Pro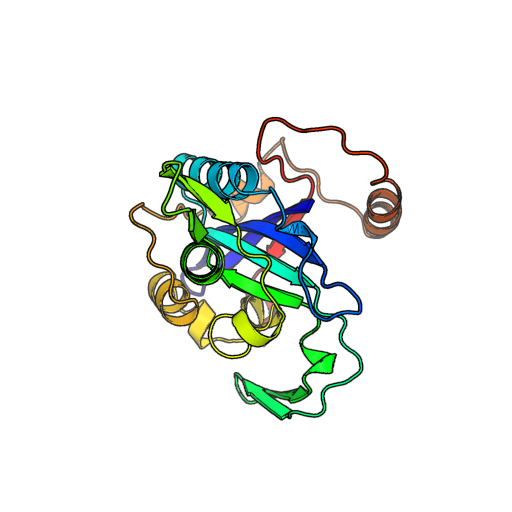tein AF-A0A942MP46-F1 (afdb_monomer_lite)

Secondary structure (DSSP, 8-state):
-EEEEEEE-TTS-EEEEEEEEEEPPTTSB-GGGTT-HHHHHHHHHHHHHHT-EEEEEEE---SS---EEEETTEEEEGGGG-EEEEEHHHHHHHHEEE-TTT--EEE---BHHHHTTTT-EETTHHHH-HHHHT-HHHHHHHHT----SPPPPB-HHHHHS-TT-PPPPHHHHHHHHH--------SS----EEEEE-GGGS--

Radius of gyration: 17.53 Å; chains: 1; bounding box: 46×40×53 Å

Sequence (204 aa):
NDLLIYVQLMDGFYYPIAIQSKKISSDGNYHAFKGEYEQLKKLKQFSTENGYIPMYLLYNFIDKHSRTFSMCGIKFEWNQFGCTLVNLSDVEEVCIKTKKKTGKEYLRLPHFDDFHPAYAHPFFKLVCCENVLTGIDNFKKEFRNKLQYEIKSVQLTELQSSNYWRKLSLREQHRDMYQTTSENSRKDFAPRFRFIFSNSWLKK

Foldseek 3Di:
DWEWEWFAFPVQWTFIEIEDEFEADQVQWRCVQFVCPVVLVQLVVVCQVQLHFYKYKYQDQHPPFADWDADLNDIDGPNVLRIWIFGSVLQCVLFWDQDPPPRDITGDTDGNVSCPPPQIDRPCCSAPHNQCRNDDVSVCVVNVPPDPHHTDIDHPVVVVPDPVDDDDDPVRVVVVVPPPDDDDDDPHRDHPYYHYHDNPVVPD

Structure (mmCIF, N/CA/C/O backbone):
data_AF-A0A942MP46-F1
#
_entry.id   AF-A0A942MP46-F1
#
loop_
_atom_site.group_PDB
_atom_site.id
_atom_site.type_symbol
_atom_site.label_atom_id
_atom_site.label_alt_id
_atom_site.label_comp_id
_atom_site.label_asym_id
_atom_site.label_entity_id
_atom_site.label_seq_id
_atom_site.pdbx_PDB_ins_code
_atom_site.Cartn_x
_atom_site.Cartn_y
_atom_site.Cartn_z
_atom_site.occupancy
_atom_site.B_iso_or_equiv
_atom_site.auth_seq_id
_atom_site.auth_comp_id
_atom_site.auth_asym_id
_atom_site.auth_atom_id
_atom_site.pdbx_PDB_model_num
ATOM 1 N N . ASN A 1 1 ? 0.352 -8.173 8.396 1.00 80.69 1 ASN A N 1
ATOM 2 C CA . ASN A 1 1 ? 1.582 -8.603 7.712 1.00 80.69 1 ASN A CA 1
ATOM 3 C C . ASN A 1 1 ? 2.178 -7.416 7.013 1.00 80.69 1 ASN A C 1
ATOM 5 O O . ASN A 1 1 ? 1.439 -6.660 6.385 1.00 80.69 1 ASN A O 1
ATOM 9 N N . ASP A 1 2 ? 3.489 -7.293 7.132 1.00 89.69 2 ASP A N 1
ATOM 10 C CA . ASP A 1 2 ? 4.263 -6.228 6.518 1.00 89.69 2 ASP A CA 1
ATOM 11 C C . ASP A 1 2 ? 4.927 -6.789 5.259 1.00 89.69 2 ASP A C 1
ATOM 13 O O . ASP A 1 2 ? 5.500 -7.884 5.274 1.00 89.69 2 ASP A O 1
ATOM 17 N N . LEU A 1 3 ? 4.802 -6.064 4.154 1.00 91.62 3 LEU A N 1
ATOM 18 C CA . LEU A 1 3 ? 5.278 -6.458 2.835 1.00 91.62 3 LEU A CA 1
ATOM 19 C C . LEU A 1 3 ? 6.055 -5.301 2.217 1.00 91.62 3 LEU A C 1
ATOM 21 O O . LEU A 1 3 ? 5.741 -4.134 2.446 1.00 91.62 3 LEU A O 1
ATOM 25 N N . LEU A 1 4 ? 7.038 -5.636 1.391 1.00 94.31 4 LEU A N 1
ATOM 26 C CA . LEU A 1 4 ? 7.729 -4.666 0.557 1.00 94.31 4 LEU A CA 1
ATOM 27 C C . LEU A 1 4 ? 7.504 -5.021 -0.910 1.00 94.31 4 LEU A C 1
ATOM 29 O O . LEU A 1 4 ? 7.699 -6.167 -1.315 1.00 94.31 4 LEU A O 1
ATOM 33 N N . ILE A 1 5 ? 7.076 -4.059 -1.716 1.00 94.25 5 ILE A N 1
ATOM 34 C CA . ILE A 1 5 ? 6.866 -4.257 -3.151 1.00 94.25 5 ILE A CA 1
ATOM 35 C C . ILE A 1 5 ? 7.713 -3.257 -3.916 1.00 94.25 5 ILE A C 1
ATOM 37 O O . ILE A 1 5 ? 7.692 -2.077 -3.609 1.00 94.25 5 ILE A O 1
ATOM 41 N N . TYR A 1 6 ? 8.433 -3.724 -4.925 1.00 93.88 6 TYR A N 1
ATOM 42 C CA . TYR A 1 6 ? 9.110 -2.875 -5.894 1.00 93.88 6 TYR A CA 1
ATOM 43 C C . TYR A 1 6 ? 8.385 -2.979 -7.223 1.00 93.88 6 TYR A C 1
ATOM 45 O O . TYR A 1 6 ? 8.230 -4.081 -7.753 1.00 93.88 6 TYR A O 1
ATOM 53 N N . VAL A 1 7 ? 7.957 -1.842 -7.759 1.00 92.31 7 VAL A N 1
ATOM 54 C CA . VAL A 1 7 ? 7.304 -1.763 -9.068 1.00 92.31 7 VAL A CA 1
ATOM 55 C C . VAL A 1 7 ? 8.224 -1.023 -10.019 1.00 92.31 7 VAL A C 1
ATOM 57 O O . VAL A 1 7 ? 8.672 0.080 -9.707 1.00 92.31 7 VAL A O 1
ATOM 60 N N . GLN A 1 8 ? 8.526 -1.641 -11.157 1.00 91.50 8 GLN A N 1
ATOM 61 C CA . GLN A 1 8 ? 9.248 -0.981 -12.231 1.00 91.50 8 GLN A CA 1
ATOM 62 C C . GLN A 1 8 ? 8.323 -0.006 -12.957 1.00 91.50 8 GLN A C 1
ATOM 64 O O . GLN A 1 8 ? 7.238 -0.396 -13.384 1.00 91.50 8 GLN A O 1
ATOM 69 N N . LEU A 1 9 ? 8.761 1.232 -13.151 1.00 89.62 9 LEU A N 1
ATOM 70 C CA . LEU A 1 9 ? 8.085 2.197 -14.019 1.00 89.62 9 LEU A CA 1
ATOM 71 C C . LEU A 1 9 ? 8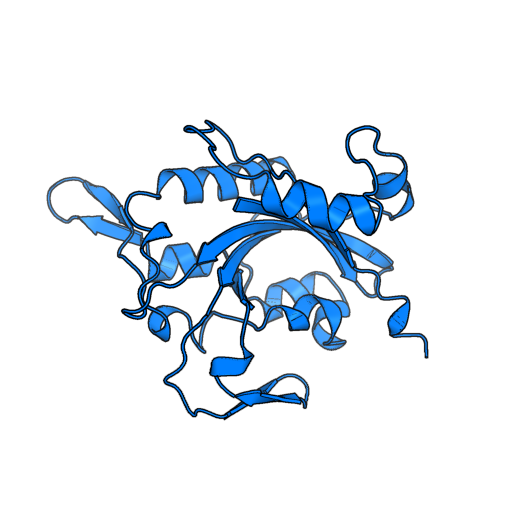.797 2.265 -15.388 1.00 89.62 9 LEU A C 1
ATOM 73 O O . LEU A 1 9 ? 9.816 1.613 -15.624 1.00 89.62 9 LEU A O 1
ATOM 77 N N . MET A 1 10 ? 8.221 2.978 -16.351 1.00 85.69 10 MET A N 1
ATOM 78 C CA . MET A 1 10 ? 8.689 3.081 -17.738 1.00 85.69 10 MET A CA 1
ATOM 79 C C . MET A 1 10 ? 9.981 3.888 -17.863 1.00 85.69 10 MET A C 1
ATOM 81 O O . MET A 1 10 ? 10.701 3.718 -18.842 1.00 85.69 10 MET A O 1
ATOM 85 N N . ASP A 1 11 ? 10.314 4.688 -16.849 1.00 85.88 11 ASP A N 1
ATOM 86 C CA . ASP A 1 11 ? 11.638 5.295 -16.674 1.00 85.88 11 ASP A CA 1
ATOM 87 C C . ASP A 1 11 ? 12.749 4.257 -16.399 1.00 85.88 11 ASP A C 1
ATOM 89 O O . ASP A 1 11 ? 13.932 4.590 -16.401 1.00 85.88 11 ASP A O 1
ATOM 93 N N . GLY A 1 12 ? 12.381 2.986 -16.202 1.00 87.31 12 GLY A N 1
ATOM 94 C CA . GLY A 1 12 ? 13.289 1.865 -15.988 1.00 87.31 12 GLY A CA 1
ATOM 95 C C . GLY A 1 12 ? 13.648 1.625 -14.523 1.00 87.31 12 GLY A C 1
ATOM 96 O O . GLY A 1 12 ? 14.220 0.571 -14.219 1.00 87.31 12 GLY A O 1
ATOM 97 N N . PHE A 1 13 ? 13.279 2.535 -13.622 1.00 91.62 13 PHE A N 1
ATOM 98 C CA . PHE A 1 13 ? 13.575 2.447 -12.201 1.00 91.62 13 PHE A CA 1
ATOM 99 C C . PHE A 1 13 ? 12.507 1.674 -11.429 1.00 91.62 13 PHE A C 1
ATOM 101 O O . PHE A 1 13 ? 11.355 1.554 -11.846 1.00 91.62 13 PHE A O 1
ATOM 108 N N . TYR A 1 14 ? 12.904 1.145 -10.272 1.00 93.81 14 TYR A N 1
ATOM 109 C CA . TYR A 1 14 ? 12.015 0.466 -9.340 1.00 93.81 14 TYR A CA 1
ATOM 110 C C . TYR A 1 14 ? 11.691 1.372 -8.163 1.00 93.81 14 TYR A C 1
ATOM 112 O O . TYR A 1 14 ? 12.592 1.902 -7.510 1.00 93.81 14 TYR A O 1
ATOM 120 N N . TYR A 1 15 ? 10.405 1.477 -7.854 1.00 94.62 15 TYR A N 1
ATOM 121 C CA . TYR A 1 15 ? 9.905 2.293 -6.759 1.00 94.62 15 TYR A CA 1
ATOM 122 C C . TYR A 1 15 ? 9.384 1.397 -5.624 1.00 94.62 15 TYR A C 1
ATOM 124 O O . TYR A 1 15 ? 8.555 0.514 -5.877 1.00 94.62 15 TYR A O 1
ATOM 132 N N . PRO A 1 16 ? 9.886 1.573 -4.389 1.00 95.50 16 PRO A N 1
ATOM 133 C CA . PRO A 1 16 ? 9.497 0.794 -3.226 1.00 95.50 16 PRO A CA 1
ATOM 134 C C . PRO A 1 16 ? 8.162 1.258 -2.645 1.00 95.50 16 PRO A C 1
ATOM 136 O O . PRO A 1 16 ? 7.938 2.440 -2.391 1.00 95.50 16 PRO A O 1
ATOM 139 N N . ILE A 1 17 ? 7.315 0.290 -2.331 1.00 96.12 17 ILE A N 1
ATOM 140 C CA . ILE A 1 17 ? 6.030 0.446 -1.667 1.00 96.12 17 ILE A CA 1
ATOM 141 C C . ILE A 1 17 ? 6.071 -0.391 -0.389 1.00 96.12 17 ILE A C 1
ATOM 143 O O 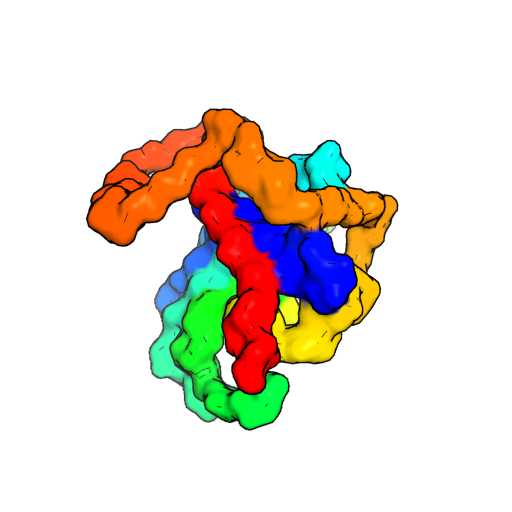. ILE A 1 17 ? 6.151 -1.623 -0.440 1.00 96.12 17 ILE A O 1
ATOM 147 N N . ALA A 1 18 ? 6.029 0.276 0.761 1.00 96.62 18 ALA A N 1
ATOM 148 C CA . ALA A 1 18 ? 5.865 -0.362 2.058 1.00 96.62 18 ALA A CA 1
ATOM 149 C C . ALA A 1 18 ? 4.377 -0.626 2.284 1.00 96.62 18 ALA A C 1
ATOM 151 O O . ALA A 1 18 ? 3.556 0.291 2.249 1.00 96.62 18 ALA A O 1
ATOM 152 N N . ILE A 1 19 ? 4.023 -1.888 2.497 1.00 95.19 19 ILE A N 1
ATOM 153 C CA . ILE A 1 19 ? 2.635 -2.321 2.573 1.00 95.19 19 ILE A CA 1
ATOM 154 C C . ILE A 1 19 ? 2.344 -2.940 3.922 1.00 95.19 19 ILE A C 1
ATOM 156 O O . ILE A 1 19 ? 3.027 -3.868 4.353 1.00 95.19 19 ILE A O 1
ATOM 160 N N . GLN A 1 20 ? 1.242 -2.509 4.524 1.00 93.88 20 GLN A N 1
ATOM 161 C CA . GLN A 1 20 ? 0.625 -3.232 5.620 1.00 93.88 20 GLN A CA 1
ATOM 162 C C . GLN A 1 20 ? -0.690 -3.879 5.167 1.00 93.88 20 GLN A C 1
ATOM 164 O O . GLN A 1 20 ? -1.602 -3.217 4.678 1.00 93.88 20 GLN A O 1
ATOM 169 N N . SER A 1 21 ? -0.814 -5.196 5.330 1.00 92.06 21 SER A N 1
ATOM 170 C CA . SER A 1 21 ? -2.005 -5.929 4.892 1.00 92.06 21 SER A CA 1
ATOM 171 C C . SER A 1 21 ? -3.086 -5.997 5.974 1.00 92.06 21 SER A C 1
ATOM 173 O O . SER A 1 21 ? -2.780 -6.330 7.127 1.00 92.06 21 SER A O 1
ATOM 175 N N . LYS A 1 22 ? -4.357 -5.819 5.603 1.00 92.50 22 LYS A N 1
ATOM 176 C CA . LYS A 1 22 ? -5.519 -5.978 6.494 1.00 92.50 22 LYS A CA 1
ATOM 177 C C . LYS A 1 22 ? -6.599 -6.811 5.810 1.00 92.50 22 LYS A C 1
ATOM 179 O O . LYS A 1 22 ? -6.868 -6.632 4.630 1.00 92.50 22 LYS A O 1
ATOM 184 N N . LYS A 1 23 ? -7.209 -7.740 6.544 1.00 91.75 23 LYS A N 1
ATOM 185 C CA . LYS A 1 23 ? -8.274 -8.614 6.038 1.00 91.75 23 LYS A CA 1
ATOM 186 C C . LYS A 1 23 ? -9.631 -8.143 6.546 1.00 91.75 23 LYS A C 1
ATOM 188 O O . LYS A 1 23 ? -9.758 -7.783 7.718 1.00 91.75 23 LYS A O 1
ATOM 193 N N . ILE A 1 24 ? -10.622 -8.162 5.664 1.00 91.44 24 ILE A N 1
ATOM 194 C CA . ILE A 1 24 ? -12.012 -7.911 6.024 1.00 91.44 24 ILE A CA 1
ATOM 195 C C . ILE A 1 24 ? -12.614 -9.090 6.796 1.00 91.44 24 ILE A C 1
ATOM 197 O O . ILE A 1 24 ? -12.245 -10.247 6.580 1.00 91.44 24 ILE A O 1
ATOM 201 N N . SER A 1 25 ? -13.538 -8.796 7.704 1.00 89.88 25 SER A N 1
ATOM 202 C CA . SER A 1 25 ? -14.342 -9.802 8.401 1.00 89.88 25 SER A CA 1
ATOM 203 C C . SER A 1 25 ? -15.692 -10.009 7.714 1.00 89.88 25 SER A C 1
ATOM 205 O O . SER A 1 25 ? -16.079 -9.254 6.825 1.00 89.88 25 SER A O 1
ATOM 207 N N . SER A 1 26 ? -16.427 -11.046 8.118 1.00 86.88 26 SER A N 1
ATOM 208 C CA . SER A 1 26 ? -17.718 -11.407 7.512 1.00 86.88 26 SER A CA 1
ATOM 209 C C . SER A 1 26 ? -18.805 -10.336 7.659 1.00 86.88 26 SER A C 1
ATOM 211 O O . SER A 1 26 ? -19.795 -10.371 6.937 1.00 86.88 26 SER A O 1
ATOM 213 N N . ASP A 1 27 ? -18.636 -9.406 8.598 1.00 88.38 27 ASP A N 1
ATOM 214 C CA . ASP A 1 27 ? -19.522 -8.266 8.845 1.00 88.38 27 ASP A CA 1
ATOM 215 C C . ASP A 1 27 ? -19.185 -7.032 7.987 1.00 88.38 27 ASP A C 1
ATOM 217 O O . ASP A 1 27 ? -19.755 -5.967 8.204 1.00 88.38 27 ASP A O 1
ATOM 221 N N . GLY A 1 28 ? -18.239 -7.155 7.050 1.00 88.06 28 GLY A N 1
ATOM 222 C CA . GLY A 1 28 ? -17.823 -6.070 6.161 1.00 88.06 28 GLY A CA 1
ATOM 223 C C . GLY A 1 28 ? -16.820 -5.089 6.779 1.00 88.06 28 GLY A C 1
ATOM 224 O O . GLY A 1 28 ? -16.375 -4.158 6.106 1.00 88.06 28 GLY A O 1
ATOM 225 N N . ASN A 1 29 ? -16.419 -5.286 8.038 1.00 91.81 29 ASN A N 1
ATOM 226 C CA . ASN A 1 29 ? -15.494 -4.394 8.732 1.00 91.81 29 ASN A CA 1
ATOM 227 C C . ASN A 1 29 ? -14.054 -4.916 8.716 1.00 91.81 29 ASN A C 1
ATOM 229 O O . ASN A 1 29 ? -13.784 -6.119 8.808 1.00 91.81 29 ASN A O 1
ATOM 233 N N . TYR A 1 30 ? -13.094 -3.995 8.701 1.00 91.62 30 TYR A N 1
ATOM 234 C CA . TYR A 1 30 ? -11.677 -4.318 8.859 1.00 91.62 30 TYR A CA 1
ATOM 235 C C . TYR A 1 30 ? -11.260 -4.225 10.333 1.00 91.62 30 TYR A C 1
ATOM 237 O O . TYR A 1 30 ? -10.557 -3.300 10.747 1.00 91.62 30 TYR A O 1
ATOM 245 N N . HIS A 1 31 ? -11.664 -5.208 11.148 1.00 89.31 31 HIS A N 1
ATOM 246 C CA . HIS A 1 31 ? -11.369 -5.252 12.598 1.00 89.31 31 HIS A CA 1
ATOM 247 C C . HIS A 1 31 ? -9.888 -5.129 12.943 1.00 89.31 31 HIS A C 1
ATOM 249 O O . HIS A 1 31 ? -9.541 -4.614 14.002 1.00 89.31 31 HIS A O 1
ATOM 255 N N . ALA A 1 32 ? -9.013 -5.504 12.013 1.00 86.56 32 ALA A N 1
ATOM 256 C CA . ALA A 1 32 ? -7.574 -5.339 12.134 1.00 86.56 32 ALA A CA 1
ATOM 257 C C . ALA A 1 32 ? -7.093 -3.868 12.140 1.00 86.56 32 ALA A C 1
ATOM 259 O O . ALA A 1 32 ? -5.888 -3.656 12.185 1.00 86.56 32 ALA A O 1
ATOM 260 N N . PHE A 1 33 ? -7.970 -2.858 12.073 1.00 85.94 33 PHE A N 1
ATOM 261 C CA . PHE A 1 33 ? -7.630 -1.452 12.365 1.00 85.94 33 PHE A CA 1
ATOM 262 C C . PHE A 1 33 ? -7.934 -1.037 13.813 1.00 85.94 33 PHE A C 1
ATOM 264 O O . PHE A 1 33 ? -7.488 0.019 14.268 1.00 85.94 33 PHE A O 1
ATOM 271 N N . LYS A 1 34 ? -8.696 -1.836 14.567 1.00 81.06 34 LYS A N 1
ATOM 272 C CA . LYS A 1 34 ? -9.112 -1.482 15.926 1.00 81.06 34 LYS A CA 1
ATOM 273 C C . LYS A 1 34 ? -7.900 -1.441 16.861 1.00 81.06 34 LYS A C 1
ATOM 275 O O . LYS A 1 34 ? -7.290 -2.465 17.133 1.00 81.06 34 LYS A O 1
ATOM 280 N N . GLY A 1 35 ? -7.594 -0.258 17.395 1.00 74.25 35 GLY A N 1
ATOM 281 C CA . GLY A 1 35 ? -6.465 -0.060 18.315 1.00 74.25 35 GLY A CA 1
ATOM 282 C C . GLY A 1 35 ? -5.097 0.052 17.634 1.00 74.25 35 GLY A C 1
ATOM 283 O O . GLY A 1 35 ? -4.094 0.162 18.327 1.00 74.25 35 GLY A O 1
ATOM 284 N N . GLU A 1 36 ? -5.051 0.094 16.301 1.00 79.88 36 GLU A N 1
ATOM 285 C CA . GLU A 1 36 ? -3.809 -0.031 15.524 1.00 79.88 36 GLU A CA 1
ATOM 286 C C . GLU A 1 36 ? -3.237 1.313 15.053 1.00 79.88 36 GLU A C 1
ATOM 288 O O . GLU A 1 36 ? -2.516 1.398 14.061 1.00 79.88 36 GLU A O 1
ATOM 293 N N . TYR A 1 37 ? -3.537 2.388 15.786 1.00 81.44 37 TYR A N 1
ATOM 294 C CA . TYR A 1 37 ? -3.027 3.729 15.486 1.00 81.44 37 TYR A CA 1
ATOM 295 C C . TYR A 1 37 ? -1.491 3.772 15.454 1.00 81.44 37 TYR A C 1
ATOM 297 O O . TYR A 1 37 ? -0.891 4.392 14.578 1.00 81.44 37 TYR A O 1
ATOM 305 N N . GLU A 1 38 ? -0.843 3.039 16.360 1.00 82.56 38 GLU A N 1
ATOM 306 C CA . GLU A 1 38 ? 0.617 2.953 16.407 1.00 82.56 38 GLU A CA 1
ATOM 307 C C . GLU A 1 38 ? 1.206 2.198 15.208 1.00 82.56 38 GLU A C 1
ATOM 309 O O . GLU A 1 38 ? 2.301 2.528 14.767 1.00 82.56 38 GLU A O 1
ATOM 314 N N . GLN A 1 39 ? 0.498 1.229 14.617 1.00 84.19 39 GLN A N 1
ATOM 315 C CA . GLN A 1 39 ? 0.972 0.584 13.384 1.00 84.19 39 GLN A CA 1
ATOM 316 C C . GLN A 1 39 ? 0.955 1.549 12.195 1.00 84.19 39 GLN A C 1
ATOM 318 O O . GLN A 1 39 ? 1.874 1.536 11.380 1.00 84.19 39 GLN A O 1
ATOM 323 N N . LEU A 1 40 ? -0.053 2.419 12.139 1.00 88.62 40 LEU A N 1
ATOM 324 C CA . LEU A 1 40 ? -0.182 3.450 11.114 1.00 88.62 40 LEU A CA 1
ATOM 325 C C . LEU A 1 40 ? 1.007 4.427 11.180 1.00 88.62 40 LEU A C 1
ATOM 327 O O . LEU A 1 40 ? 1.665 4.684 10.170 1.00 88.62 40 LEU A O 1
ATOM 331 N N . LYS A 1 41 ? 1.367 4.874 12.393 1.00 88.75 41 LYS A N 1
ATOM 332 C CA . LYS A 1 41 ? 2.574 5.682 12.634 1.00 88.75 41 LYS A CA 1
ATOM 333 C C . LYS A 1 41 ? 3.860 4.967 12.238 1.00 88.75 41 LYS A C 1
ATOM 335 O O . LYS A 1 41 ? 4.704 5.580 11.596 1.00 88.75 41 LYS A O 1
ATOM 340 N N . LYS A 1 42 ? 4.010 3.686 12.586 1.00 91.06 42 LYS A N 1
ATOM 341 C CA . LYS A 1 42 ? 5.207 2.899 12.242 1.00 91.06 42 LYS A CA 1
ATOM 342 C C . LYS A 1 42 ? 5.394 2.782 10.736 1.00 91.06 42 LYS A C 1
ATOM 344 O O . LYS A 1 42 ? 6.496 3.000 10.249 1.00 91.06 42 LYS A O 1
ATOM 349 N N . LEU A 1 43 ? 4.322 2.490 9.997 1.00 93.25 43 LEU A N 1
ATOM 350 C CA . LEU A 1 43 ? 4.366 2.452 8.536 1.00 93.25 43 LEU A CA 1
ATOM 351 C C . LEU A 1 43 ? 4.766 3.820 7.963 1.00 93.25 43 LEU A C 1
ATOM 353 O O . LEU A 1 43 ? 5.612 3.882 7.071 1.00 93.25 43 LEU A O 1
ATOM 357 N N . LYS A 1 44 ? 4.196 4.910 8.495 1.00 93.94 44 LYS A N 1
ATOM 358 C CA . LYS A 1 44 ? 4.534 6.287 8.100 1.00 93.94 44 LYS A CA 1
ATOM 359 C C . LYS A 1 44 ? 6.007 6.604 8.328 1.00 93.94 44 LYS A C 1
ATOM 361 O O . LYS A 1 44 ? 6.683 7.049 7.403 1.00 93.94 44 LYS A O 1
ATOM 366 N N . GLN A 1 45 ? 6.490 6.362 9.544 1.00 94.00 45 GLN A N 1
ATOM 367 C CA . GLN A 1 45 ? 7.867 6.613 9.953 1.00 94.00 45 GLN A CA 1
ATOM 368 C C . GLN A 1 45 ? 8.842 5.810 9.094 1.00 94.00 45 GLN A C 1
ATOM 370 O O . GLN A 1 45 ? 9.681 6.403 8.423 1.00 94.00 45 GLN A O 1
ATOM 375 N N . PHE A 1 46 ? 8.660 4.488 9.026 1.00 94.69 46 PHE A N 1
ATOM 376 C CA . PHE A 1 46 ? 9.492 3.602 8.215 1.00 94.69 46 PHE A CA 1
ATOM 377 C C . PHE A 1 46 ? 9.562 4.071 6.760 1.00 94.69 46 PHE A C 1
ATOM 379 O O . PHE A 1 46 ? 10.636 4.140 6.168 1.00 94.69 46 PHE A O 1
ATOM 386 N N . SER A 1 47 ? 8.417 4.434 6.184 1.00 95.62 47 SER A N 1
ATOM 387 C CA . SER A 1 47 ? 8.354 4.860 4.787 1.00 95.62 47 SER A CA 1
ATOM 388 C C . SER A 1 47 ? 9.014 6.215 4.560 1.00 95.62 47 SER A C 1
ATOM 390 O O . SER A 1 47 ? 9.654 6.405 3.533 1.00 95.62 47 SER A O 1
ATOM 392 N N . THR A 1 48 ? 8.919 7.128 5.524 1.00 94.94 48 THR A N 1
ATOM 393 C CA . THR A 1 48 ? 9.552 8.451 5.447 1.00 94.94 48 THR A CA 1
ATOM 394 C C . THR A 1 48 ? 11.071 8.327 5.548 1.00 94.94 48 THR A C 1
ATOM 396 O O . THR A 1 48 ? 11.784 8.866 4.711 1.00 94.94 48 THR A O 1
ATOM 399 N N . GLU A 1 49 ? 11.570 7.555 6.516 1.00 94.50 49 GLU A N 1
ATOM 400 C CA . GLU A 1 49 ? 13.007 7.330 6.735 1.00 94.50 49 GLU A CA 1
ATOM 401 C C . GLU A 1 49 ? 13.685 6.613 5.558 1.00 94.50 49 GLU A C 1
ATOM 403 O O . GLU A 1 49 ? 14.862 6.839 5.287 1.00 94.50 49 GLU A O 1
ATOM 408 N N . ASN A 1 50 ? 12.946 5.762 4.840 1.00 94.44 50 ASN A N 1
ATOM 409 C CA . ASN A 1 50 ? 13.483 4.969 3.732 1.00 94.44 50 ASN A CA 1
ATOM 410 C C . ASN A 1 50 ? 13.125 5.519 2.337 1.00 94.44 50 ASN A C 1
ATOM 412 O O . ASN A 1 50 ? 13.593 4.977 1.333 1.00 94.44 50 ASN A O 1
ATOM 416 N N . GLY A 1 51 ? 12.301 6.570 2.251 1.00 95.50 51 GLY A N 1
ATOM 417 C CA . GLY A 1 51 ? 11.799 7.110 0.983 1.00 95.50 51 GLY A CA 1
ATOM 418 C C . GLY A 1 51 ? 10.852 6.154 0.245 1.00 95.50 51 GLY A C 1
ATOM 419 O O . GLY A 1 51 ? 10.892 6.072 -0.979 1.00 95.50 51 GLY A O 1
ATOM 420 N N . TYR A 1 52 ? 10.047 5.368 0.964 1.00 96.25 52 TYR A N 1
ATOM 421 C CA . TYR A 1 52 ? 9.127 4.370 0.394 1.00 96.25 52 TYR A CA 1
ATOM 422 C C . TYR A 1 52 ? 7.703 4.906 0.314 1.00 96.25 52 TYR A C 1
ATOM 424 O O . TYR A 1 52 ? 7.344 5.837 1.021 1.00 96.25 52 TYR A O 1
ATOM 432 N N . ILE A 1 53 ? 6.858 4.308 -0.517 1.00 96.31 53 ILE A N 1
ATOM 433 C CA . ILE A 1 53 ? 5.443 4.674 -0.626 1.00 96.31 53 ILE A CA 1
ATOM 434 C C . ILE A 1 53 ? 4.636 3.864 0.403 1.00 96.31 53 ILE A C 1
ATOM 436 O O . ILE A 1 53 ? 4.583 2.642 0.274 1.00 96.31 53 ILE A O 1
ATOM 440 N N . PRO A 1 54 ? 3.996 4.480 1.413 1.00 96.62 54 PRO A N 1
ATOM 441 C CA . PRO A 1 54 ? 3.231 3.762 2.418 1.00 96.62 54 PRO A CA 1
ATOM 442 C C . PRO A 1 54 ? 1.816 3.487 1.908 1.00 96.62 54 PRO A C 1
ATOM 444 O O . PRO A 1 54 ? 1.050 4.411 1.614 1.00 96.62 54 PRO A O 1
ATOM 447 N N . MET A 1 55 ? 1.443 2.213 1.849 1.00 96.56 55 MET A N 1
ATOM 448 C CA . MET A 1 55 ? 0.112 1.784 1.427 1.00 96.56 55 MET A CA 1
ATOM 449 C C . MET A 1 55 ? -0.439 0.680 2.330 1.00 96.56 55 MET A C 1
ATOM 451 O O . MET A 1 55 ? 0.288 -0.039 3.015 1.00 96.56 55 MET A O 1
ATOM 455 N N . TYR A 1 56 ? -1.754 0.512 2.289 1.00 95.56 56 TYR A N 1
ATOM 456 C CA . TYR A 1 56 ? -2.440 -0.653 2.826 1.00 95.56 56 TYR A CA 1
ATOM 457 C C . TYR A 1 56 ? -2.871 -1.583 1.699 1.00 95.56 56 TYR A C 1
ATOM 459 O O . TYR A 1 56 ? -3.359 -1.125 0.669 1.00 95.56 56 TYR A O 1
ATOM 467 N N . LEU A 1 57 ? -2.728 -2.891 1.927 1.00 95.00 57 LEU A N 1
ATOM 468 C CA . LEU A 1 57 ? -3.312 -3.936 1.087 1.00 95.00 57 LEU A CA 1
ATOM 469 C C . LEU A 1 57 ? -4.523 -4.531 1.808 1.00 95.00 57 LEU A C 1
ATOM 471 O O . LEU A 1 57 ? -4.374 -5.243 2.805 1.00 95.00 57 LEU A O 1
ATOM 475 N N . LEU A 1 58 ? -5.719 -4.237 1.320 1.00 94.12 58 LEU A N 1
ATOM 476 C CA . LEU A 1 58 ? -6.974 -4.722 1.873 1.00 94.12 58 LEU A CA 1
ATOM 477 C C . LEU A 1 58 ? -7.375 -6.021 1.170 1.00 94.12 58 LEU A C 1
ATOM 479 O O . LEU A 1 58 ? -7.605 -6.031 -0.036 1.00 94.12 58 LEU A O 1
ATOM 483 N N . TYR A 1 59 ? -7.439 -7.121 1.919 1.00 92.00 59 TYR A N 1
ATOM 484 C CA . TYR A 1 59 ? -7.947 -8.402 1.432 1.00 92.00 59 TYR A CA 1
ATOM 485 C C . TYR A 1 59 ? -9.467 -8.439 1.593 1.00 92.00 59 TYR A C 1
ATOM 487 O O . TYR A 1 59 ? -9.985 -8.509 2.715 1.00 92.00 59 TYR A O 1
ATOM 495 N N . ASN A 1 60 ? -10.154 -8.389 0.457 1.00 88.19 60 ASN A N 1
ATOM 496 C CA . ASN A 1 60 ? -11.590 -8.211 0.323 1.00 88.19 60 ASN A CA 1
ATOM 497 C C . ASN A 1 60 ? -12.221 -9.536 -0.095 1.00 88.19 60 ASN A C 1
ATOM 499 O O . ASN A 1 60 ? -12.345 -9.840 -1.278 1.00 88.19 60 ASN A O 1
ATOM 503 N N . PHE A 1 61 ? -12.620 -10.335 0.888 1.00 78.88 61 PHE A N 1
ATOM 504 C CA . PHE A 1 61 ? -13.423 -11.525 0.641 1.00 78.88 61 PHE A CA 1
ATOM 505 C C . PHE A 1 61 ? -14.864 -11.229 1.052 1.00 78.88 61 PHE A C 1
ATOM 507 O O . PHE A 1 61 ? -15.261 -11.517 2.181 1.00 78.88 61 PHE A O 1
ATOM 514 N N . ILE A 1 62 ? -15.617 -10.581 0.158 1.00 69.12 62 ILE A N 1
ATOM 515 C CA . ILE A 1 62 ? -17.051 -10.344 0.350 1.00 69.12 62 ILE A CA 1
ATOM 516 C C . ILE A 1 62 ? -17.827 -11.035 -0.765 1.00 69.12 62 ILE A C 1
ATOM 518 O O . ILE A 1 62 ? -17.691 -10.697 -1.936 1.00 69.12 62 ILE A O 1
ATOM 522 N N . ASP A 1 63 ? -18.676 -11.976 -0.368 1.00 65.62 63 ASP A N 1
ATOM 523 C CA . ASP A 1 63 ? -19.433 -12.845 -1.274 1.00 65.62 63 ASP A CA 1
ATOM 524 C C . ASP A 1 63 ? -20.710 -12.176 -1.831 1.00 65.62 63 ASP A C 1
ATOM 526 O O . ASP A 1 63 ? -21.340 -12.654 -2.765 1.00 65.62 63 ASP A O 1
ATOM 530 N N . LYS A 1 64 ? -21.134 -11.052 -1.238 1.00 62.44 64 LYS A N 1
ATOM 531 C CA . LYS A 1 64 ? -22.522 -10.558 -1.329 1.00 62.44 64 LYS A CA 1
ATOM 532 C C . LYS A 1 64 ? -22.753 -9.337 -2.224 1.00 62.44 64 LYS A C 1
ATOM 534 O O . LYS A 1 64 ? -23.807 -8.713 -2.117 1.00 62.44 64 LYS A O 1
ATOM 539 N N . HIS A 1 65 ? -21.817 -8.964 -3.093 1.00 63.62 65 HIS A N 1
ATOM 540 C CA . HIS A 1 65 ? -21.956 -7.729 -3.868 1.00 63.62 65 HIS A CA 1
ATOM 541 C C . HIS A 1 65 ? -21.814 -7.926 -5.376 1.00 63.62 65 HIS A C 1
ATOM 543 O O . HIS A 1 65 ? -20.748 -8.260 -5.884 1.00 63.62 65 HIS A O 1
ATOM 549 N N . SER A 1 66 ? -22.894 -7.618 -6.094 1.00 61.25 66 SER A N 1
ATOM 550 C CA . SER A 1 66 ? -23.024 -7.733 -7.549 1.00 61.25 66 SER A CA 1
ATOM 551 C C . SER A 1 66 ? -22.957 -6.361 -8.235 1.00 61.25 66 SER A C 1
ATOM 553 O O . SER A 1 66 ? -23.888 -5.948 -8.930 1.00 61.25 66 SER A O 1
ATOM 555 N N . ARG A 1 67 ? -21.888 -5.593 -7.995 1.00 70.50 67 ARG A N 1
ATOM 556 C CA . ARG A 1 67 ? -21.619 -4.358 -8.750 1.00 70.50 67 ARG A CA 1
ATOM 557 C C . ARG A 1 67 ? -20.447 -4.580 -9.697 1.00 70.50 67 ARG A C 1
ATOM 559 O O . ARG A 1 67 ? -19.382 -5.012 -9.263 1.00 70.50 67 ARG A O 1
ATOM 566 N N . THR A 1 68 ? -20.651 -4.265 -10.973 1.00 71.31 68 THR A N 1
ATOM 567 C CA . THR A 1 68 ? -19.617 -4.334 -12.011 1.00 71.31 68 THR A CA 1
ATOM 568 C C . THR A 1 68 ? -18.907 -2.992 -12.130 1.00 71.31 68 THR A C 1
ATOM 570 O O . THR A 1 68 ? -19.543 -1.941 -12.188 1.00 71.31 68 THR A O 1
ATOM 573 N N . PHE A 1 69 ? -17.584 -3.034 -12.210 1.00 73.44 69 PHE A N 1
ATOM 574 C CA . PHE A 1 69 ? -16.713 -1.888 -12.423 1.00 73.44 69 PHE A CA 1
ATOM 575 C C . PHE A 1 69 ? -15.894 -2.100 -13.687 1.00 73.44 69 PHE A C 1
ATOM 577 O O . PHE A 1 69 ? -15.713 -3.226 -14.141 1.00 73.44 69 PHE A O 1
ATOM 584 N N . SER A 1 70 ? -15.406 -1.002 -14.257 1.00 73.81 70 SER A N 1
ATOM 585 C CA . SER A 1 70 ? -14.439 -1.022 -15.347 1.00 73.81 70 SER A CA 1
ATOM 586 C C . SER A 1 70 ? -13.231 -0.197 -14.934 1.00 73.81 70 SER A C 1
ATOM 588 O O . SER A 1 70 ? -13.381 0.954 -14.524 1.00 73.81 70 SER A O 1
ATOM 590 N N . MET A 1 71 ? -12.037 -0.775 -15.027 1.00 71.94 71 MET A N 1
ATOM 591 C CA . MET A 1 71 ? -10.784 -0.060 -14.806 1.00 71.94 71 MET A CA 1
ATOM 592 C C . MET A 1 71 ? -9.743 -0.552 -15.804 1.00 71.94 71 MET A C 1
ATOM 594 O O . MET A 1 71 ? -9.568 -1.754 -15.974 1.00 71.94 71 MET A O 1
ATOM 598 N N . CYS A 1 72 ? -9.072 0.383 -16.483 1.00 69.75 72 CYS A N 1
ATOM 599 C CA . CYS A 1 72 ? -8.113 0.077 -17.553 1.00 69.75 72 CYS A CA 1
ATOM 600 C C . CYS A 1 72 ? -8.706 -0.825 -18.660 1.00 69.75 72 CYS A C 1
ATOM 602 O O . CYS A 1 72 ? -8.036 -1.714 -19.166 1.00 69.75 72 CYS A O 1
ATOM 604 N N . GLY A 1 73 ? -9.990 -0.639 -18.999 1.00 73.62 73 GLY A N 1
ATOM 605 C CA . GLY A 1 73 ? -10.690 -1.443 -20.013 1.00 73.62 73 GLY A CA 1
ATOM 606 C C . GLY A 1 73 ? -11.105 -2.847 -19.556 1.00 73.62 73 GLY A C 1
ATOM 607 O O . GLY A 1 73 ? -11.814 -3.536 -20.286 1.00 73.62 73 GLY A O 1
ATOM 608 N N . ILE A 1 74 ? -10.727 -3.260 -18.344 1.00 74.38 74 ILE A N 1
ATOM 609 C CA . ILE A 1 74 ? -11.096 -4.553 -17.767 1.00 74.38 74 ILE A CA 1
ATOM 610 C C . ILE A 1 74 ? -12.358 -4.369 -16.932 1.00 74.38 74 ILE A C 1
ATOM 612 O O . ILE A 1 74 ? -12.387 -3.540 -16.020 1.00 74.38 74 ILE A O 1
ATOM 616 N N . LYS A 1 75 ? -13.394 -5.157 -17.235 1.00 79.81 75 LYS A N 1
ATOM 617 C CA . LYS A 1 75 ? -14.606 -5.243 -16.416 1.00 79.81 75 LYS A CA 1
ATOM 618 C C . LYS A 1 75 ? -14.437 -6.309 -15.343 1.00 79.81 75 LYS A C 1
ATOM 620 O O . LYS A 1 75 ? -13.980 -7.406 -15.647 1.00 79.81 75 LYS A O 1
ATOM 625 N N . PHE A 1 76 ? -14.829 -5.994 -14.119 1.00 74.81 76 PHE A N 1
ATOM 626 C CA . PHE A 1 76 ? -14.777 -6.926 -12.999 1.00 74.81 76 PHE A CA 1
ATOM 627 C C . PHE A 1 76 ? -15.897 -6.650 -12.000 1.00 74.81 76 PHE A C 1
ATOM 629 O O . PHE A 1 76 ? -16.363 -5.521 -11.840 1.00 74.81 76 PHE A O 1
ATOM 636 N N . GLU A 1 77 ? -16.351 -7.706 -11.344 1.00 74.88 77 GLU A N 1
ATOM 637 C CA . GLU A 1 77 ? -17.331 -7.681 -10.268 1.00 74.88 77 GLU A CA 1
ATOM 638 C C . GLU A 1 77 ? -16.673 -7.365 -8.918 1.00 74.88 77 GLU A C 1
ATOM 640 O O . GLU A 1 77 ? -15.458 -7.475 -8.738 1.00 74.88 77 GLU A O 1
ATOM 645 N N . TRP A 1 78 ? -17.475 -6.960 -7.934 1.00 70.50 78 TRP A N 1
ATOM 646 C CA . TRP A 1 78 ? -16.971 -6.598 -6.605 1.00 70.50 78 TRP A CA 1
ATOM 647 C C . TRP A 1 78 ? -16.262 -7.741 -5.876 1.00 70.50 78 TRP A C 1
ATOM 649 O O . TRP A 1 78 ? -15.211 -7.527 -5.276 1.00 70.50 78 TRP A O 1
ATOM 659 N N . ASN A 1 79 ? -16.785 -8.960 -5.981 1.00 69.12 79 ASN A N 1
ATOM 660 C CA . ASN A 1 79 ? -16.148 -10.174 -5.457 1.00 69.12 79 ASN A CA 1
ATOM 661 C C . ASN A 1 79 ? -14.794 -10.484 -6.138 1.00 69.12 79 ASN A C 1
ATOM 663 O O . ASN A 1 79 ? -13.960 -11.178 -5.559 1.00 69.12 79 ASN A O 1
ATOM 667 N N . GLN A 1 80 ? -14.538 -9.933 -7.330 1.00 69.69 80 GLN A N 1
ATOM 668 C CA . GLN A 1 80 ? -13.290 -10.095 -8.078 1.00 69.69 80 GLN A CA 1
ATOM 669 C C . GLN A 1 80 ? -12.234 -9.043 -7.719 1.00 69.69 80 GLN A C 1
ATOM 671 O O . GLN A 1 80 ? -11.093 -9.166 -8.165 1.00 69.69 80 GLN A O 1
ATOM 676 N N . PHE A 1 81 ? -12.558 -8.033 -6.897 1.00 68.19 81 PHE A N 1
ATOM 677 C CA . PHE A 1 81 ? -11.551 -7.067 -6.444 1.00 68.19 81 PHE A CA 1
ATOM 678 C C . PHE A 1 81 ? -10.422 -7.748 -5.668 1.00 68.19 81 PHE A C 1
ATOM 680 O O . PHE A 1 81 ? -9.294 -7.274 -5.758 1.00 68.19 81 PHE A O 1
ATOM 687 N N . GLY A 1 82 ? -10.703 -8.847 -4.949 1.00 83.31 82 GLY A N 1
ATOM 688 C CA . GLY A 1 82 ? -9.720 -9.695 -4.268 1.00 83.31 82 GLY A CA 1
ATOM 689 C C . GLY A 1 82 ? -8.858 -8.931 -3.261 1.00 83.31 82 GLY A C 1
ATOM 690 O O . GLY A 1 82 ? -9.138 -8.930 -2.067 1.00 83.31 82 GLY A O 1
ATOM 691 N N . CYS A 1 83 ? -7.823 -8.250 -3.749 1.00 88.75 83 CYS A N 1
ATOM 692 C CA . CYS A 1 83 ? -6.992 -7.333 -2.983 1.00 88.75 83 CYS A CA 1
ATOM 693 C C . CYS A 1 83 ? -7.067 -5.908 -3.550 1.00 88.75 83 CYS A C 1
ATOM 695 O O . CYS A 1 83 ? -6.878 -5.706 -4.752 1.00 88.75 83 CYS A O 1
ATOM 697 N N . THR A 1 84 ? -7.233 -4.908 -2.684 1.00 92.12 84 THR A N 1
ATOM 698 C CA . THR A 1 84 ? -7.116 -3.490 -3.058 1.00 92.12 84 THR A CA 1
ATOM 699 C C . THR A 1 84 ? -6.017 -2.764 -2.313 1.00 92.12 84 THR A C 1
ATOM 701 O O . THR A 1 84 ? -5.617 -3.146 -1.219 1.00 92.12 84 THR A O 1
ATOM 704 N N . LEU A 1 85 ? -5.518 -1.706 -2.932 1.00 93.81 85 LEU A N 1
ATOM 705 C CA . LEU A 1 85 ? -4.513 -0.802 -2.418 1.00 93.81 85 LEU A CA 1
ATOM 706 C C . LEU A 1 85 ? -5.163 0.517 -2.039 1.00 93.81 85 LEU A C 1
ATOM 708 O O . LEU A 1 85 ? -5.928 1.079 -2.821 1.00 93.81 85 LEU A O 1
ATOM 712 N N . VAL A 1 86 ? -4.812 1.013 -0.860 1.00 94.88 86 VAL A N 1
ATOM 713 C CA . VAL A 1 86 ? -5.235 2.322 -0.361 1.00 94.88 86 VAL A CA 1
ATOM 714 C C . VAL A 1 86 ? -4.000 3.049 0.145 1.00 94.88 86 VAL A C 1
ATOM 716 O O . VAL A 1 86 ? -3.166 2.454 0.832 1.00 94.88 86 VAL A O 1
ATOM 719 N N . ASN A 1 87 ? -3.859 4.327 -0.187 1.00 94.88 87 ASN A N 1
ATOM 720 C CA . ASN A 1 87 ? -2.758 5.123 0.338 1.00 94.88 87 ASN A CA 1
ATOM 721 C C . ASN A 1 87 ? -2.914 5.379 1.835 1.00 94.88 87 ASN A C 1
ATOM 723 O O . ASN A 1 87 ? -4.023 5.520 2.349 1.00 94.88 87 ASN A O 1
ATOM 727 N N . LEU A 1 88 ? -1.783 5.511 2.532 1.00 94.12 88 LEU A N 1
ATOM 728 C CA . LEU A 1 88 ? -1.779 5.815 3.961 1.00 94.12 88 LEU A CA 1
ATOM 729 C C . LEU A 1 88 ? -2.603 7.062 4.302 1.00 94.12 88 LEU A C 1
ATOM 731 O O . LEU A 1 88 ? -3.373 7.025 5.253 1.00 94.12 88 LEU A O 1
ATOM 735 N N . SER A 1 89 ? -2.484 8.134 3.513 1.00 92.75 89 SER A N 1
ATOM 736 C CA . SER A 1 89 ? -3.221 9.385 3.739 1.00 92.75 89 SER A CA 1
ATOM 737 C C . SER A 1 89 ? -4.737 9.204 3.679 1.00 92.75 89 SER A C 1
ATOM 739 O O . SER A 1 89 ? -5.458 9.833 4.445 1.00 92.75 89 SER A O 1
ATOM 741 N N . ASP A 1 90 ? -5.221 8.328 2.801 1.00 93.69 90 ASP A N 1
ATOM 742 C CA . ASP A 1 90 ? -6.653 8.057 2.671 1.00 93.69 90 ASP A CA 1
ATOM 743 C C . ASP A 1 90 ? -7.146 7.190 3.837 1.00 93.69 90 ASP A C 1
ATOM 745 O O . ASP A 1 90 ? -8.244 7.388 4.353 1.00 93.69 90 ASP A O 1
ATOM 749 N N . VAL A 1 91 ? -6.307 6.271 4.328 1.00 92.50 91 VAL A N 1
ATOM 750 C CA . VAL A 1 91 ? -6.576 5.546 5.578 1.00 92.50 91 VAL A CA 1
ATOM 751 C C . VAL A 1 91 ? -6.609 6.498 6.771 1.00 92.50 91 VAL A C 1
ATOM 753 O O . VAL A 1 91 ? -7.500 6.375 7.609 1.00 92.50 91 VAL A O 1
ATOM 756 N N . GLU A 1 92 ? -5.683 7.455 6.858 1.00 90.62 92 GLU A N 1
ATOM 757 C CA . GLU A 1 92 ? -5.698 8.496 7.892 1.00 90.62 92 GLU A CA 1
ATOM 758 C C . GLU A 1 92 ? -7.013 9.292 7.843 1.00 90.62 92 GLU A C 1
ATOM 760 O O . GLU A 1 92 ? -7.674 9.435 8.870 1.00 90.62 92 GLU A O 1
ATOM 765 N N . GLU A 1 93 ? -7.440 9.721 6.652 1.00 89.38 93 GLU A N 1
ATOM 766 C CA . GLU A 1 93 ? -8.685 10.471 6.430 1.00 89.38 93 GLU A CA 1
ATOM 767 C C . GLU A 1 93 ? -9.939 9.682 6.850 1.00 89.38 93 GLU A C 1
ATOM 769 O O . GLU A 1 93 ? -10.816 10.210 7.537 1.00 89.38 93 GLU A O 1
ATOM 774 N N . VAL A 1 94 ? -10.022 8.402 6.481 1.00 89.88 94 VAL A N 1
ATOM 775 C CA . VAL A 1 94 ? -11.193 7.550 6.749 1.00 89.88 94 VAL A CA 1
ATOM 776 C C . VAL A 1 94 ? -11.263 7.081 8.208 1.00 89.88 94 VAL A C 1
ATOM 778 O O . VAL A 1 94 ? -12.357 6.952 8.787 1.00 89.88 94 VAL A O 1
ATOM 781 N N . CYS A 1 95 ? -10.105 6.773 8.795 1.00 87.31 95 CYS A N 1
ATOM 782 C CA . CYS A 1 95 ? -10.018 6.069 10.068 1.00 87.31 95 CYS A CA 1
ATOM 783 C C . CYS A 1 95 ? -9.736 6.993 11.253 1.00 87.31 95 CYS A C 1
ATOM 785 O O . CYS A 1 95 ? -10.199 6.683 12.348 1.00 87.31 95 CYS A O 1
ATOM 787 N N . ILE A 1 96 ? -8.999 8.098 11.120 1.00 81.69 96 ILE A N 1
ATOM 788 C CA . ILE A 1 96 ? -8.633 8.905 12.295 1.00 81.69 96 ILE A CA 1
ATOM 789 C C . ILE A 1 96 ? -9.842 9.704 12.788 1.00 81.69 96 ILE A C 1
ATOM 791 O O . ILE A 1 96 ? -10.426 10.519 12.077 1.00 81.69 96 ILE A O 1
ATOM 795 N N . LYS A 1 97 ? -10.209 9.494 14.057 1.00 70.31 97 LYS A N 1
ATOM 796 C CA . LYS A 1 97 ? -11.156 10.345 14.783 1.00 70.31 97 LYS A CA 1
ATOM 797 C C . LYS A 1 97 ? -10.544 10.843 16.088 1.00 70.31 97 LYS A C 1
ATOM 799 O O . LYS A 1 97 ? -9.989 10.076 16.875 1.00 70.31 97 LYS A O 1
ATOM 804 N N . THR A 1 98 ? -10.748 12.122 16.385 1.00 59.66 98 THR A N 1
ATOM 805 C CA . THR A 1 98 ? -10.416 12.709 17.690 1.00 59.66 98 THR A CA 1
ATOM 806 C C . THR A 1 98 ? -11.601 12.560 18.649 1.00 59.66 98 THR A C 1
ATOM 808 O O . THR A 1 98 ? -12.739 12.908 18.321 1.00 59.66 98 THR A O 1
ATOM 811 N N . LYS A 1 99 ? -11.377 12.054 19.869 1.00 57.12 99 LYS A N 1
ATOM 812 C CA . LYS A 1 99 ? -12.413 12.050 20.917 1.00 57.12 99 LYS A CA 1
ATOM 813 C C . LYS A 1 99 ? -12.482 13.438 21.567 1.00 57.12 99 LYS A C 1
ATOM 815 O O . LYS A 1 99 ? -11.518 13.873 22.190 1.00 57.12 99 LYS A O 1
ATOM 820 N N . LYS A 1 100 ? -13.650 14.095 21.501 1.00 53.19 100 LYS A N 1
ATOM 821 C CA . LYS A 1 100 ? -13.878 15.478 21.985 1.00 53.19 100 LYS A CA 1
ATOM 822 C C . LYS A 1 100 ? -13.578 15.733 23.476 1.00 53.19 100 LYS A C 1
ATOM 824 O O . LYS A 1 100 ? -13.519 16.888 23.867 1.00 53.19 100 LYS A O 1
ATOM 829 N N . LYS A 1 101 ? -13.417 14.700 24.317 1.00 50.25 101 LYS A N 1
ATOM 830 C CA . LYS A 1 101 ? -13.256 14.861 25.780 1.00 50.25 101 LYS A CA 1
ATOM 831 C C . LYS A 1 101 ? -11.854 14.587 26.334 1.00 50.25 101 LYS A C 1
ATOM 833 O O . LYS A 1 101 ? -11.580 15.009 27.446 1.00 50.25 101 LYS A O 1
ATOM 838 N N . THR A 1 102 ? -10.983 13.880 25.613 1.00 59.66 102 THR A N 1
ATOM 839 C CA . THR A 1 102 ? -9.688 13.422 26.165 1.00 59.66 102 THR A CA 1
ATOM 840 C C . THR A 1 102 ? -8.487 13.761 25.286 1.00 59.66 102 THR A C 1
ATOM 842 O O . THR A 1 102 ? -7.381 13.354 25.619 1.00 59.66 102 THR A O 1
ATOM 845 N N . GLY A 1 103 ? -8.685 14.389 24.121 1.00 62.28 103 GLY A N 1
ATOM 846 C CA . GLY A 1 103 ? -7.620 14.670 23.141 1.00 62.28 103 GLY A CA 1
ATOM 847 C C . GLY A 1 103 ? -6.997 13.428 22.483 1.00 62.28 103 GLY A C 1
ATOM 848 O O . GLY A 1 103 ? -6.330 13.540 21.465 1.00 62.28 103 GLY A O 1
ATOM 849 N N . LYS A 1 104 ? -7.239 12.230 23.029 1.00 65.25 104 LYS A N 1
ATOM 850 C CA . LYS A 1 104 ? -6.723 10.963 22.508 1.00 65.25 104 LYS A CA 1
ATOM 851 C C . LYS A 1 104 ? -7.395 10.595 21.184 1.00 65.25 104 LYS A C 1
ATOM 853 O O . LYS A 1 104 ? -8.617 10.419 21.119 1.00 65.25 104 LYS A O 1
ATOM 858 N N . GLU A 1 105 ? -6.578 10.457 20.150 1.00 68.56 105 GLU A N 1
ATOM 859 C CA . GLU A 1 105 ? -6.982 9.946 18.845 1.00 68.56 105 GLU A CA 1
ATOM 860 C C . GLU A 1 105 ? -7.216 8.438 18.918 1.00 68.56 105 GLU A C 1
ATOM 862 O O . GLU A 1 105 ? -6.523 7.702 19.627 1.00 68.56 105 GLU A O 1
ATOM 867 N N . TYR A 1 106 ? -8.236 7.974 18.206 1.00 71.94 106 TYR A N 1
ATOM 868 C CA . TYR A 1 106 ? -8.489 6.556 18.008 1.00 71.94 106 TYR A CA 1
ATOM 869 C C . TYR A 1 106 ? -8.904 6.326 16.563 1.00 71.94 106 TYR A C 1
ATOM 871 O O . TYR A 1 106 ? -9.521 7.185 15.928 1.00 71.94 106 TYR A O 1
ATOM 879 N N . LEU A 1 107 ? -8.582 5.142 16.051 1.00 77.88 107 LEU A N 1
ATOM 880 C CA . LEU A 1 107 ? -9.069 4.737 14.746 1.00 77.88 107 LEU A CA 1
ATOM 881 C C . LEU A 1 107 ? -10.539 4.324 14.869 1.00 77.88 107 LEU A C 1
ATOM 883 O O . LEU A 1 107 ? -10.884 3.420 15.638 1.00 77.88 107 LEU A O 1
ATOM 887 N N . ARG A 1 108 ? -11.411 4.991 14.109 1.00 86.81 108 ARG A N 1
ATOM 888 C CA . ARG A 1 108 ? -12.699 4.434 13.702 1.00 86.81 108 ARG A CA 1
ATOM 889 C C . ARG A 1 108 ? -12.421 3.112 12.998 1.00 86.81 108 ARG A C 1
ATOM 891 O O . ARG A 1 108 ? -11.514 3.026 12.180 1.00 86.81 108 ARG A O 1
ATOM 898 N N . LEU A 1 109 ? -13.228 2.107 13.310 1.00 89.56 109 LEU A N 1
ATOM 899 C CA . LEU A 1 109 ? -13.262 0.861 12.562 1.00 89.56 109 LEU A CA 1
ATOM 900 C C . LEU A 1 109 ? -13.834 1.133 11.158 1.00 89.56 109 LEU A C 1
ATOM 902 O O . LEU A 1 109 ? -15.003 1.520 11.088 1.00 89.56 109 LEU A O 1
ATOM 906 N N . PRO A 1 110 ? -13.052 0.980 10.074 1.00 92.44 110 PRO A N 1
ATOM 907 C CA . PRO A 1 110 ? -13.564 1.214 8.735 1.00 92.44 110 PRO A CA 1
ATOM 908 C C . PRO A 1 110 ? -14.333 -0.010 8.220 1.00 92.44 110 PRO A C 1
ATOM 910 O O . PRO A 1 110 ? -13.943 -1.162 8.453 1.00 92.44 110 PRO A O 1
ATOM 913 N N . HIS A 1 111 ? -15.404 0.270 7.489 1.00 92.06 111 HIS A N 1
ATOM 914 C CA . HIS A 1 111 ? -16.178 -0.669 6.690 1.00 92.06 111 HIS A CA 1
ATOM 915 C C . HIS A 1 111 ? -15.649 -0.696 5.248 1.00 92.06 111 HIS A C 1
ATOM 917 O O . HIS A 1 111 ? -14.994 0.244 4.795 1.00 92.06 111 HIS A O 1
ATOM 923 N N . PHE A 1 112 ? -15.945 -1.757 4.500 1.00 90.06 112 PHE A N 1
ATOM 924 C CA . PHE A 1 112 ? -15.596 -1.885 3.082 1.00 90.06 112 PHE A CA 1
ATOM 925 C C . PHE A 1 112 ? -15.935 -0.640 2.248 1.00 90.06 112 PHE A C 1
ATOM 927 O O . PHE A 1 112 ? -15.080 -0.113 1.527 1.00 90.06 112 PHE A O 1
ATOM 934 N N . ASP A 1 113 ? -17.168 -0.158 2.399 1.00 89.19 113 ASP A N 1
ATOM 935 C CA . ASP A 1 113 ? -17.722 0.982 1.658 1.00 89.19 113 ASP A CA 1
ATOM 936 C C . ASP A 1 113 ? -17.033 2.311 1.985 1.00 89.19 113 ASP A C 1
ATOM 938 O O . ASP A 1 113 ? -17.129 3.258 1.210 1.00 89.19 113 ASP A O 1
ATOM 942 N N . ASP A 1 114 ? -16.319 2.398 3.112 1.00 92.12 114 ASP A N 1
ATOM 943 C CA . ASP A 1 114 ? -15.574 3.609 3.451 1.00 92.12 114 ASP A CA 1
ATOM 944 C C . ASP A 1 114 ? -14.372 3.815 2.512 1.00 92.12 114 ASP A C 1
ATOM 946 O O . ASP A 1 114 ? -13.945 4.946 2.293 1.00 92.12 114 ASP A O 1
ATOM 950 N N . PHE A 1 115 ? -13.828 2.732 1.943 1.00 91.81 115 PHE A N 1
ATOM 951 C CA . PHE A 1 115 ? -12.713 2.788 0.995 1.00 91.81 115 PHE A CA 1
ATOM 952 C C . PHE A 1 115 ? -13.148 2.601 -0.458 1.00 91.81 115 PHE A C 1
ATOM 954 O O . PHE A 1 115 ? -12.527 3.161 -1.364 1.00 91.81 115 PHE A O 1
ATOM 961 N N . HIS A 1 116 ? -14.192 1.811 -0.709 1.00 88.50 116 HIS A N 1
ATOM 962 C CA . HIS A 1 116 ? -14.568 1.403 -2.060 1.00 88.50 116 HIS A CA 1
ATOM 963 C C . HIS A 1 116 ? -15.803 2.157 -2.566 1.00 88.50 116 HIS A C 1
ATOM 965 O O . HIS A 1 116 ? -16.801 2.243 -1.858 1.00 88.50 116 HIS A O 1
ATOM 971 N N . PRO A 1 117 ? -15.802 2.639 -3.822 1.00 83.44 117 PRO A N 1
ATOM 972 C CA . PRO A 1 117 ? -14.707 2.610 -4.799 1.00 83.44 117 PRO A CA 1
ATOM 973 C C . PRO A 1 117 ? -13.784 3.845 -4.734 1.00 83.44 117 PRO A C 1
ATOM 975 O O . PRO A 1 117 ? -12.929 4.004 -5.596 1.00 83.44 117 PRO A O 1
ATOM 978 N N . ALA A 1 118 ? -13.992 4.756 -3.779 1.00 86.50 118 ALA A N 1
ATOM 979 C CA . ALA A 1 118 ? -13.445 6.115 -3.835 1.00 86.50 118 ALA A CA 1
ATOM 980 C C . ALA A 1 118 ? -11.927 6.224 -3.589 1.00 86.50 118 ALA A C 1
ATOM 982 O O . ALA A 1 118 ? -11.273 7.090 -4.173 1.00 86.50 118 ALA A O 1
ATOM 983 N N . TYR A 1 119 ? -11.378 5.379 -2.717 1.00 91.44 119 TYR A N 1
ATOM 984 C CA . TYR A 1 119 ? -9.974 5.422 -2.283 1.00 91.44 119 TYR A CA 1
ATOM 985 C C . TYR A 1 119 ? -9.207 4.142 -2.633 1.00 91.44 119 TYR A C 1
ATOM 987 O O . TYR A 1 119 ? -7.982 4.139 -2.717 1.00 91.44 119 TYR A O 1
ATOM 995 N N . ALA A 1 120 ? -9.924 3.033 -2.809 1.00 90.81 120 ALA A N 1
ATOM 996 C CA . ALA A 1 120 ? -9.337 1.729 -3.049 1.00 90.81 120 ALA A CA 1
ATOM 997 C C . ALA A 1 120 ? -9.148 1.429 -4.537 1.00 90.81 120 ALA A C 1
ATOM 999 O O . ALA A 1 120 ? -10.092 1.440 -5.328 1.00 90.81 120 ALA A O 1
ATOM 1000 N N . HIS A 1 121 ? -7.925 1.049 -4.894 1.00 88.44 121 HIS A N 1
ATOM 1001 C CA . HIS A 1 121 ? -7.558 0.627 -6.240 1.00 88.44 121 HIS A CA 1
ATOM 1002 C C . HIS A 1 121 ? -7.304 -0.883 -6.285 1.00 88.44 121 HIS A C 1
ATOM 1004 O O . HIS A 1 121 ? -6.648 -1.407 -5.390 1.00 88.44 121 HIS A O 1
ATOM 1010 N N . PRO A 1 122 ? -7.752 -1.616 -7.314 1.00 87.38 122 PRO A N 1
ATOM 1011 C CA . PRO A 1 122 ? -7.398 -3.024 -7.480 1.00 87.38 122 PRO A CA 1
ATOM 1012 C C . PRO A 1 122 ? -5.881 -3.252 -7.482 1.00 87.38 122 PRO A C 1
ATOM 1014 O O . PR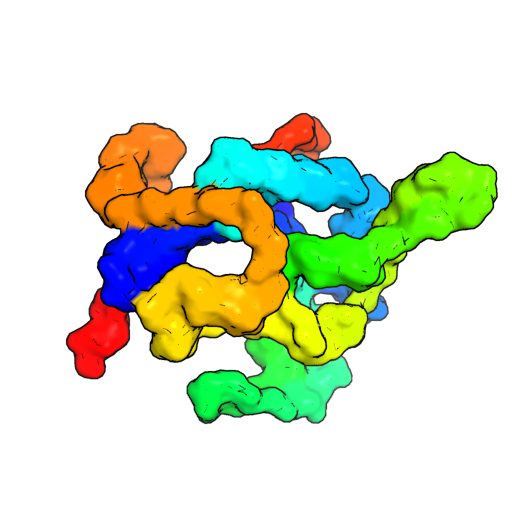O A 1 122 ? -5.142 -2.518 -8.137 1.00 87.38 122 PRO A O 1
ATOM 1017 N N . PHE A 1 123 ? -5.409 -4.296 -6.796 1.00 87.75 123 PHE A N 1
ATOM 1018 C CA . PHE A 1 123 ? -3.975 -4.592 -6.675 1.00 87.75 123 PHE A CA 1
ATOM 1019 C C . PHE A 1 123 ? -3.289 -4.816 -8.030 1.00 87.75 123 PHE A C 1
ATOM 1021 O O . PHE A 1 123 ? -2.161 -4.369 -8.236 1.00 87.75 123 PHE A O 1
ATOM 1028 N N . PHE A 1 124 ? -3.990 -5.436 -8.989 1.00 82.56 124 PHE A N 1
ATOM 1029 C CA . PHE A 1 124 ? -3.464 -5.684 -10.338 1.00 82.56 124 PHE A CA 1
ATOM 1030 C C . PHE A 1 124 ? -3.063 -4.397 -11.074 1.00 82.56 124 PHE A C 1
ATOM 1032 O O . PHE A 1 124 ? -2.269 -4.437 -12.013 1.00 82.56 124 PHE A O 1
ATOM 1039 N N . LYS A 1 125 ? -3.581 -3.239 -10.649 1.00 84.12 125 LYS A N 1
ATOM 1040 C CA . LYS A 1 125 ? -3.270 -1.943 -11.247 1.00 84.12 125 LYS A CA 1
ATOM 1041 C C . LYS A 1 125 ? -1.787 -1.583 -11.150 1.00 84.12 125 LYS A C 1
ATOM 1043 O O . LYS A 1 125 ? -1.296 -0.881 -12.026 1.00 84.12 125 LYS A O 1
ATOM 1048 N N . LEU A 1 126 ? -1.074 -2.111 -10.147 1.00 83.19 126 LEU A N 1
ATOM 1049 C CA . LEU A 1 126 ? 0.378 -1.939 -10.021 1.00 83.19 126 LEU A CA 1
ATOM 1050 C C . LEU A 1 126 ? 1.164 -2.517 -11.197 1.00 83.19 126 LEU A C 1
ATOM 1052 O O . LEU A 1 126 ? 2.299 -2.113 -11.399 1.00 83.19 126 LEU A O 1
ATOM 1056 N N . VAL A 1 127 ? 0.603 -3.485 -11.924 1.00 78.69 127 VAL A N 1
ATOM 1057 C CA . VAL A 1 127 ? 1.337 -4.238 -12.954 1.00 78.69 127 VAL A CA 1
ATOM 1058 C C . VAL A 1 127 ? 0.674 -4.199 -14.326 1.00 78.69 127 VAL A C 1
ATOM 1060 O O . VAL A 1 127 ? 1.332 -4.461 -15.324 1.00 78.69 127 VAL A O 1
ATOM 1063 N N . CYS A 1 128 ? -0.624 -3.898 -14.391 1.00 75.56 128 CYS A N 1
ATOM 1064 C CA . CYS A 1 128 ? -1.407 -4.045 -15.617 1.00 75.56 128 CYS A CA 1
ATOM 1065 C C . CYS A 1 128 ? -1.651 -2.728 -16.369 1.00 75.56 128 CYS A C 1
ATOM 1067 O O . CYS A 1 128 ? -1.947 -2.763 -17.558 1.00 75.56 128 CYS A O 1
ATOM 1069 N N . CYS A 1 129 ? -1.607 -1.573 -15.700 1.00 69.81 129 CYS A N 1
ATOM 1070 C CA . CYS A 1 129 ? -2.078 -0.322 -16.299 1.00 69.81 129 CYS A CA 1
ATOM 1071 C C . CYS A 1 129 ? -0.911 0.561 -16.746 1.00 69.81 129 CYS A C 1
ATOM 1073 O O . CYS A 1 129 ? -0.284 1.218 -15.918 1.00 69.81 129 CYS A O 1
ATOM 1075 N N . GLU A 1 130 ? -0.678 0.634 -18.059 1.00 69.06 130 GLU A N 1
ATOM 1076 C CA . GLU A 1 130 ? 0.424 1.398 -18.670 1.00 69.06 130 GLU A CA 1
ATOM 1077 C C . GLU A 1 130 ? 0.500 2.846 -18.173 1.00 69.06 130 GLU A C 1
ATOM 1079 O O . GLU A 1 130 ? 1.573 3.310 -17.802 1.00 69.06 130 GLU A O 1
ATOM 1084 N N . ASN A 1 131 ? -0.643 3.529 -18.043 1.00 65.44 131 ASN A N 1
ATOM 1085 C CA . ASN A 1 131 ? -0.695 4.914 -17.560 1.00 65.44 131 ASN A CA 1
ATOM 1086 C C . ASN A 1 131 ? -0.066 5.093 -16.169 1.00 65.44 131 ASN A C 1
ATOM 1088 O O . ASN A 1 131 ? 0.605 6.093 -15.931 1.00 65.44 131 ASN A O 1
ATOM 1092 N N . VAL A 1 132 ? -0.239 4.121 -15.269 1.00 69.12 132 VAL A N 1
ATOM 1093 C CA . VAL A 1 132 ? 0.362 4.134 -13.921 1.00 69.12 132 VAL A CA 1
ATOM 1094 C C . VAL A 1 132 ? 1.869 3.927 -13.992 1.00 69.12 132 VAL A C 1
ATOM 1096 O O . VAL A 1 132 ? 2.616 4.464 -13.177 1.00 69.12 132 VAL A O 1
ATOM 1099 N N . LEU A 1 133 ? 2.313 3.161 -14.983 1.00 75.44 133 LEU A N 1
ATOM 1100 C CA . LEU A 1 133 ? 3.700 2.773 -15.153 1.00 75.44 133 LEU A CA 1
ATOM 1101 C C . LEU A 1 133 ? 4.536 3.859 -15.827 1.00 75.44 133 LEU A C 1
ATOM 1103 O O . LEU A 1 133 ? 5.747 3.777 -15.757 1.00 75.44 133 LEU A O 1
ATOM 1107 N N . THR A 1 134 ? 3.951 4.891 -16.433 1.00 81.31 134 THR A N 1
ATOM 1108 C CA . THR A 1 134 ? 4.698 5.930 -17.178 1.00 81.31 134 THR A CA 1
ATOM 1109 C C . THR A 1 134 ? 5.688 6.767 -16.351 1.00 81.31 134 THR A C 1
ATOM 1111 O O . THR A 1 134 ? 6.552 7.414 -16.936 1.00 81.31 134 THR A O 1
ATOM 1114 N N . GLY A 1 135 ? 5.596 6.765 -15.018 1.00 85.50 135 GLY A N 1
ATOM 1115 C CA . GLY A 1 135 ? 6.532 7.470 -14.137 1.00 85.50 135 GLY A CA 1
ATOM 1116 C C . GLY A 1 135 ? 5.939 7.782 -12.764 1.00 85.50 135 GLY A C 1
ATOM 1117 O O . GLY A 1 135 ? 4.734 7.633 -12.536 1.00 85.50 135 GLY A O 1
ATOM 1118 N N . ILE A 1 136 ? 6.790 8.220 -11.833 1.00 89.19 136 ILE A N 1
ATOM 1119 C CA . ILE A 1 136 ? 6.404 8.382 -10.423 1.00 89.19 136 ILE A CA 1
ATOM 1120 C C . ILE A 1 136 ? 5.306 9.430 -10.200 1.00 89.19 136 ILE A C 1
ATOM 1122 O O . ILE A 1 136 ? 4.468 9.258 -9.318 1.00 89.19 136 ILE A O 1
ATOM 1126 N N . ASP A 1 137 ? 5.247 10.484 -11.012 1.00 89.31 137 ASP A N 1
ATOM 1127 C CA . ASP A 1 137 ? 4.214 11.516 -10.870 1.00 89.31 137 ASP A CA 1
ATOM 1128 C C . ASP A 1 137 ? 2.831 11.006 -11.281 1.00 89.31 137 ASP A C 1
ATOM 1130 O O . ASP A 1 137 ? 1.838 11.281 -10.603 1.00 89.31 137 ASP A O 1
ATOM 1134 N N . ASN A 1 138 ? 2.759 10.186 -12.333 1.00 86.94 138 ASN A N 1
ATOM 1135 C CA . ASN A 1 138 ? 1.515 9.533 -12.732 1.00 86.94 138 ASN A CA 1
ATOM 1136 C C . ASN A 1 138 ? 1.091 8.481 -11.709 1.00 86.94 138 ASN A C 1
ATOM 1138 O O . ASN A 1 138 ? -0.090 8.415 -11.367 1.00 86.94 138 ASN A O 1
ATOM 1142 N N . PHE A 1 139 ? 2.044 7.744 -11.131 1.00 88.75 139 PHE A N 1
ATOM 1143 C CA . PHE A 1 139 ? 1.775 6.87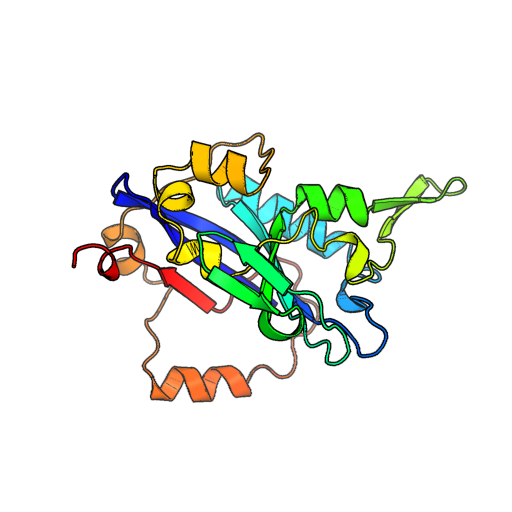1 -9.991 1.00 88.75 139 PHE A CA 1
ATOM 1144 C C . PHE A 1 139 ? 1.182 7.659 -8.810 1.00 88.75 139 PHE A C 1
ATOM 1146 O O . PHE A 1 139 ? 0.124 7.299 -8.287 1.00 88.75 139 PHE A O 1
ATOM 1153 N N . LYS A 1 140 ? 1.817 8.767 -8.402 1.00 89.44 140 LYS A N 1
ATOM 1154 C CA . LYS A 1 140 ? 1.334 9.602 -7.292 1.00 89.44 140 LYS A CA 1
ATOM 1155 C C . LYS A 1 140 ? -0.064 10.143 -7.563 1.00 89.44 140 LYS A C 1
ATOM 1157 O O . LYS A 1 140 ? -0.921 10.076 -6.684 1.00 89.44 140 LYS A O 1
ATOM 1162 N N . LYS A 1 141 ? -0.302 10.654 -8.773 1.00 89.00 141 LYS A N 1
ATOM 1163 C CA . LYS A 1 141 ? -1.604 11.179 -9.193 1.00 89.00 141 LYS A CA 1
ATOM 1164 C C . LYS A 1 141 ? -2.679 10.101 -9.135 1.00 89.00 141 LYS A C 1
ATOM 1166 O O . LYS A 1 141 ? -3.728 10.340 -8.545 1.00 89.00 141 LYS A O 1
ATOM 1171 N N . GLU A 1 142 ? -2.408 8.933 -9.710 1.00 86.38 142 GLU A N 1
ATOM 1172 C CA . GLU A 1 142 ? -3.377 7.843 -9.790 1.00 86.38 142 GLU A CA 1
ATOM 1173 C C . GLU A 1 142 ? -3.808 7.366 -8.407 1.00 86.38 142 GLU A C 1
ATOM 1175 O O . GLU A 1 142 ? -4.998 7.240 -8.143 1.00 86.38 142 GLU A O 1
ATOM 1180 N N . PHE A 1 143 ? -2.844 7.135 -7.516 1.00 86.25 143 PHE A N 1
ATOM 1181 C CA . PHE A 1 143 ? -3.145 6.644 -6.179 1.00 86.25 143 PHE A CA 1
ATOM 1182 C C . PHE A 1 143 ? -3.538 7.768 -5.207 1.00 86.25 143 PHE A C 1
ATOM 1184 O O . PHE A 1 143 ? -3.887 7.470 -4.075 1.00 86.25 143 PHE A O 1
ATOM 1191 N N . ARG A 1 144 ? -3.522 9.050 -5.608 1.00 85.00 144 ARG A N 1
ATOM 1192 C CA . ARG A 1 144 ? -3.765 10.227 -4.735 1.00 85.00 144 ARG A CA 1
ATOM 1193 C C . ARG A 1 144 ? -2.724 10.384 -3.622 1.00 85.00 144 ARG A C 1
ATOM 1195 O O . ARG A 1 144 ? -3.017 10.793 -2.501 1.00 85.00 144 ARG A O 1
ATOM 1202 N N . ASN A 1 145 ? -1.483 10.050 -3.935 1.00 81.19 145 ASN A N 1
ATOM 1203 C CA . ASN A 1 145 ? -0.384 10.055 -2.990 1.00 81.19 145 ASN A CA 1
ATOM 1204 C C . ASN A 1 145 ? 0.087 11.495 -2.699 1.00 81.19 145 ASN A C 1
ATOM 1206 O O . ASN A 1 145 ? 0.560 12.193 -3.594 1.00 81.19 145 ASN A O 1
ATOM 1210 N N . LYS A 1 146 ? -0.041 11.935 -1.441 1.00 84.69 146 LYS A N 1
ATOM 1211 C CA . LYS A 1 146 ? 0.306 13.296 -0.976 1.00 84.69 146 LYS A CA 1
ATOM 1212 C C . LYS A 1 146 ? 1.627 13.344 -0.191 1.00 84.69 146 LYS A C 1
ATOM 1214 O O . LYS A 1 146 ? 1.747 14.107 0.766 1.00 84.69 146 LYS A O 1
ATOM 1219 N N . LEU A 1 147 ? 2.589 12.480 -0.520 1.00 85.50 147 LEU A N 1
ATOM 1220 C CA . LEU A 1 147 ? 3.843 12.397 0.233 1.00 85.50 147 LEU A CA 1
ATOM 1221 C C . LEU A 1 147 ? 4.643 13.703 0.151 1.00 85.50 147 LEU A C 1
ATOM 1223 O O . LEU A 1 147 ? 4.754 14.314 -0.909 1.00 85.50 147 LEU A O 1
ATOM 1227 N N . GLN A 1 148 ? 5.211 14.100 1.290 1.00 87.25 148 GLN A N 1
ATOM 1228 C CA . GLN A 1 148 ? 6.001 15.327 1.460 1.00 87.25 148 GLN A CA 1
ATOM 1229 C C . GLN A 1 148 ? 7.517 15.073 1.434 1.00 87.25 148 GLN A C 1
ATOM 1231 O O . GLN A 1 148 ? 8.296 15.971 1.736 1.00 87.25 148 GLN A O 1
ATOM 1236 N N . TYR A 1 149 ? 7.935 13.852 1.103 1.00 90.25 149 TYR A N 1
ATOM 1237 C CA . TYR A 1 149 ? 9.336 13.459 0.993 1.00 90.25 149 TYR A CA 1
ATOM 1238 C C . TYR A 1 149 ? 9.635 12.876 -0.386 1.00 90.25 149 TYR A C 1
ATOM 1240 O O . TYR A 1 149 ? 8.736 12.459 -1.126 1.00 90.25 149 TYR A O 1
ATOM 1248 N N . GLU A 1 150 ? 10.919 12.854 -0.726 1.00 91.12 150 GLU A N 1
ATOM 1249 C CA . GLU A 1 150 ? 11.406 12.269 -1.966 1.00 91.12 150 GLU A CA 1
ATOM 1250 C C . GLU A 1 150 ? 11.284 10.743 -1.929 1.00 91.12 150 GLU A C 1
ATOM 1252 O O . GLU A 1 150 ? 11.717 10.082 -0.984 1.00 91.12 150 GLU A O 1
ATOM 1257 N N . ILE A 1 151 ? 10.674 10.177 -2.970 1.00 93.81 151 ILE A N 1
ATOM 1258 C CA . ILE A 1 151 ? 10.549 8.728 -3.100 1.00 93.81 151 ILE A CA 1
ATOM 1259 C C . ILE A 1 151 ? 11.843 8.209 -3.709 1.00 93.81 151 ILE A C 1
ATOM 1261 O O . ILE A 1 151 ? 12.214 8.600 -4.815 1.00 93.81 151 ILE A O 1
ATOM 1265 N N . LYS A 1 152 ? 12.496 7.288 -3.004 1.00 94.62 152 LYS A N 1
ATOM 1266 C CA . LYS A 1 152 ? 13.718 6.649 -3.469 1.00 94.62 152 LYS A CA 1
ATOM 1267 C C . LYS A 1 152 ? 13.405 5.739 -4.651 1.00 94.62 152 LYS A C 1
ATOM 1269 O O . LYS A 1 152 ? 12.556 4.860 -4.546 1.00 94.62 152 LYS A O 1
ATOM 1274 N N . SER A 1 153 ? 14.135 5.895 -5.743 1.00 94.19 153 SER A N 1
ATOM 1275 C CA . SER A 1 153 ? 14.180 4.916 -6.824 1.00 94.19 153 SER A CA 1
ATOM 1276 C C . SER A 1 153 ? 15.427 4.037 -6.689 1.00 94.19 153 SER A C 1
ATOM 1278 O O . SER A 1 153 ? 16.417 4.431 -6.071 1.00 94.19 153 SER A O 1
ATOM 1280 N N . VAL A 1 154 ? 15.374 2.815 -7.219 1.00 94.06 154 VAL A N 1
ATOM 1281 C CA . VAL A 1 154 ? 16.518 1.888 -7.241 1.00 94.06 154 VAL A CA 1
ATOM 1282 C C . VAL A 1 154 ? 16.604 1.157 -8.573 1.00 94.06 154 VAL A C 1
ATOM 1284 O O . VAL A 1 154 ? 15.593 0.930 -9.245 1.00 94.06 154 VAL A O 1
ATOM 1287 N N . GLN A 1 155 ? 17.810 0.747 -8.954 1.00 93.06 155 GLN A N 1
ATOM 1288 C CA . GLN A 1 155 ? 18.017 -0.129 -10.102 1.00 93.06 155 GLN A CA 1
ATOM 1289 C C . GLN A 1 155 ? 17.835 -1.608 -9.731 1.00 93.06 155 GLN A C 1
ATOM 1291 O O . GLN A 1 155 ? 17.980 -2.022 -8.579 1.00 93.06 155 GLN A O 1
ATOM 1296 N N . LEU A 1 156 ? 17.557 -2.448 -10.734 1.00 90.31 156 LEU A N 1
ATOM 1297 C CA . LEU A 1 156 ? 17.421 -3.895 -10.525 1.00 90.31 156 LEU A CA 1
ATOM 1298 C C . LEU A 1 156 ? 18.708 -4.527 -9.972 1.00 90.31 156 LEU A C 1
ATOM 1300 O O . LEU A 1 156 ? 18.643 -5.427 -9.137 1.00 90.31 156 LEU A O 1
ATOM 1304 N N . THR A 1 157 ? 19.867 -4.048 -10.422 1.00 90.56 157 THR A N 1
ATOM 1305 C CA . THR A 1 157 ? 21.186 -4.511 -9.972 1.00 90.56 157 THR A CA 1
ATOM 1306 C C . THR A 1 157 ? 21.370 -4.307 -8.470 1.00 90.56 157 THR A C 1
ATOM 1308 O O . THR A 1 157 ? 21.820 -5.224 -7.790 1.00 90.56 157 THR A O 1
ATOM 1311 N N . GLU A 1 158 ? 20.934 -3.166 -7.930 1.00 90.44 158 GLU A N 1
ATOM 1312 C CA . GLU A 1 158 ? 20.943 -2.879 -6.489 1.00 90.44 158 GLU A CA 1
ATOM 1313 C C . GLU A 1 158 ? 20.003 -3.809 -5.706 1.00 90.44 158 GLU A C 1
ATOM 1315 O O . GLU A 1 158 ? 20.317 -4.260 -4.603 1.00 90.44 158 GLU A O 1
ATOM 1320 N N . LEU A 1 159 ? 18.841 -4.143 -6.277 1.00 88.94 159 LEU A N 1
ATOM 1321 C CA . LEU A 1 159 ? 17.899 -5.076 -5.651 1.00 88.94 159 LEU A CA 1
ATOM 1322 C C . LEU A 1 159 ? 18.442 -6.505 -5.585 1.00 88.94 159 LEU A C 1
ATOM 1324 O O . LEU A 1 159 ? 18.129 -7.230 -4.631 1.00 88.94 159 LEU A O 1
ATOM 1328 N N . GLN A 1 160 ? 19.215 -6.903 -6.596 1.00 86.75 160 GLN A N 1
ATOM 1329 C CA . GLN A 1 160 ? 19.802 -8.235 -6.739 1.00 86.75 160 GLN A CA 1
ATOM 1330 C C . GLN A 1 160 ? 21.099 -8.408 -5.947 1.00 86.75 160 GLN A C 1
ATOM 1332 O O . GLN A 1 160 ? 21.351 -9.505 -5.459 1.00 86.75 160 GLN A O 1
ATOM 1337 N N . SER A 1 161 ? 21.897 -7.349 -5.787 1.00 85.69 161 SER A N 1
ATOM 1338 C CA . SER A 1 161 ? 23.150 -7.380 -5.020 1.00 85.69 161 SER A CA 1
ATOM 1339 C C . SER A 1 161 ? 22.946 -7.308 -3.501 1.00 85.69 161 SER A C 1
ATOM 1341 O O . SER A 1 161 ? 23.899 -7.431 -2.734 1.00 85.69 161 SER A O 1
ATOM 1343 N N . SER A 1 162 ? 21.707 -7.116 -3.041 1.00 82.81 162 SER A N 1
ATOM 1344 C CA . SER A 1 162 ? 21.384 -7.033 -1.619 1.00 82.81 162 SER A CA 1
ATOM 1345 C C . SER A 1 162 ? 21.516 -8.388 -0.914 1.00 82.81 162 SER A C 1
ATOM 1347 O O . SER A 1 162 ? 20.711 -9.292 -1.129 1.00 82.81 162 SER A O 1
ATOM 1349 N N . ASN A 1 163 ? 22.457 -8.488 0.029 1.00 79.81 163 ASN A N 1
ATOM 1350 C CA . ASN A 1 163 ? 22.655 -9.687 0.858 1.00 79.81 163 ASN A CA 1
ATOM 1351 C C . ASN A 1 163 ? 21.532 -9.928 1.885 1.00 79.81 163 ASN A C 1
ATOM 1353 O O . ASN A 1 163 ? 21.472 -10.990 2.500 1.00 79.81 163 ASN A O 1
ATOM 1357 N N . TYR A 1 164 ? 20.639 -8.954 2.080 1.00 81.94 164 TYR A N 1
ATOM 1358 C CA . TYR A 1 164 ? 19.540 -9.042 3.045 1.00 81.94 164 TYR A CA 1
ATOM 1359 C C . TYR A 1 164 ? 18.348 -9.850 2.529 1.00 81.94 164 TYR A C 1
ATOM 1361 O O . TYR A 1 164 ? 17.516 -10.299 3.315 1.00 81.94 164 TYR A O 1
ATOM 1369 N N . TRP A 1 165 ? 18.248 -10.032 1.211 1.00 85.94 165 TRP A N 1
ATOM 1370 C CA . TRP A 1 165 ? 17.098 -10.661 0.579 1.00 85.94 165 TRP A CA 1
ATOM 1371 C C . TRP A 1 165 ? 17.533 -11.866 -0.240 1.00 85.94 165 TRP A C 1
ATOM 1373 O O . TRP A 1 165 ? 18.300 -11.750 -1.191 1.00 85.94 165 TRP A O 1
ATOM 1383 N N . ARG A 1 166 ? 16.969 -13.030 0.077 1.00 84.06 166 ARG A N 1
ATOM 1384 C CA . ARG A 1 166 ? 17.162 -14.254 -0.703 1.00 84.06 166 ARG A CA 1
ATOM 1385 C C . ARG A 1 166 ? 15.967 -14.486 -1.619 1.00 84.06 166 ARG A C 1
ATOM 1387 O O . ARG A 1 166 ? 14.818 -14.364 -1.196 1.00 84.06 166 ARG A O 1
ATOM 1394 N N . LYS A 1 167 ? 16.226 -14.869 -2.870 1.00 83.19 167 LYS A N 1
ATOM 1395 C CA . LYS A 1 167 ? 15.173 -15.328 -3.784 1.00 83.19 167 LYS A CA 1
ATOM 1396 C C . LYS A 1 167 ? 14.639 -16.681 -3.305 1.00 83.19 167 LYS A C 1
ATOM 1398 O O . LYS A 1 167 ? 15.406 -17.631 -3.189 1.00 83.19 167 LYS A O 1
ATOM 1403 N N . LEU A 1 168 ? 13.333 -16.765 -3.060 1.00 81.62 168 LEU A N 1
ATOM 1404 C CA . LEU A 1 168 ? 12.665 -18.023 -2.723 1.00 81.62 168 LEU A CA 1
ATOM 1405 C C . LEU A 1 168 ? 12.430 -18.866 -3.982 1.00 81.62 168 LEU A C 1
ATOM 1407 O O . LEU A 1 168 ? 11.950 -18.344 -4.994 1.00 81.62 168 LEU A O 1
ATOM 1411 N N . SER A 1 169 ? 12.715 -20.168 -3.914 1.00 80.69 169 SER A N 1
ATOM 1412 C CA . SER A 1 169 ? 12.252 -21.121 -4.930 1.00 80.69 169 SER A CA 1
ATOM 1413 C C . SER A 1 169 ? 10.734 -21.328 -4.845 1.00 80.69 169 SER A C 1
ATOM 1415 O O . SER A 1 169 ? 10.135 -21.123 -3.792 1.00 80.69 169 SER A O 1
ATOM 1417 N N . LEU A 1 170 ? 10.097 -21.796 -5.927 1.00 74.25 170 LEU A N 1
ATOM 1418 C CA . LEU A 1 170 ? 8.649 -22.081 -5.945 1.00 74.25 170 LEU A CA 1
ATOM 1419 C C . LEU A 1 170 ? 8.219 -23.033 -4.813 1.00 74.25 170 LEU A C 1
ATOM 1421 O O . LEU A 1 170 ? 7.184 -22.831 -4.188 1.00 74.25 170 LEU A O 1
ATOM 1425 N N . ARG A 1 171 ? 9.032 -24.052 -4.498 1.00 72.62 171 ARG A N 1
ATOM 1426 C CA . ARG A 1 171 ? 8.739 -25.000 -3.407 1.00 72.62 171 ARG A CA 1
ATOM 1427 C C . ARG A 1 171 ? 8.847 -24.353 -2.021 1.00 72.62 171 ARG A C 1
ATOM 1429 O O . ARG A 1 171 ? 8.044 -24.663 -1.146 1.00 72.62 171 ARG A O 1
ATOM 1436 N N . GLU A 1 172 ? 9.817 -23.461 -1.822 1.00 71.62 172 GLU A N 1
ATOM 1437 C CA . GLU A 1 172 ? 9.984 -22.716 -0.565 1.00 71.62 172 GLU A CA 1
ATOM 1438 C C . GLU A 1 172 ? 8.880 -21.671 -0.368 1.00 71.62 172 GLU A C 1
ATOM 1440 O O . GLU A 1 172 ? 8.405 -21.509 0.752 1.00 71.62 172 GLU A O 1
ATOM 1445 N N . GLN A 1 173 ? 8.408 -21.029 -1.446 1.00 69.19 173 GLN A N 1
ATOM 1446 C CA . GLN A 1 173 ? 7.301 -20.063 -1.392 1.00 69.19 173 GLN A CA 1
ATOM 1447 C C . GLN A 1 173 ? 6.051 -20.661 -0.737 1.00 69.19 173 GLN A C 1
ATOM 1449 O O . GLN A 1 173 ? 5.445 -20.024 0.122 1.00 69.19 173 GLN A O 1
ATOM 1454 N N . HIS A 1 174 ? 5.700 -21.903 -1.088 1.00 62.12 174 HIS A N 1
ATOM 1455 C CA . HIS A 1 174 ? 4.577 -22.595 -0.461 1.00 62.12 174 HIS A CA 1
ATOM 1456 C C . HIS A 1 174 ? 4.845 -22.903 1.016 1.00 62.12 174 HIS A C 1
ATOM 1458 O O . HIS A 1 174 ? 3.974 -22.666 1.843 1.00 62.12 174 HIS A O 1
ATOM 1464 N N . ARG A 1 175 ? 6.037 -23.397 1.376 1.00 64.06 175 ARG A N 1
ATOM 1465 C CA . ARG A 1 175 ? 6.353 -23.799 2.759 1.00 64.06 175 ARG A CA 1
ATOM 1466 C C . ARG A 1 175 ? 6.364 -22.612 3.731 1.00 64.06 175 ARG A C 1
ATOM 1468 O O . ARG A 1 175 ? 5.745 -22.699 4.790 1.00 64.06 175 ARG A O 1
ATOM 1475 N N . ASP A 1 176 ? 7.013 -21.510 3.364 1.00 63.12 176 ASP A N 1
ATOM 1476 C CA . ASP A 1 176 ? 7.179 -20.346 4.246 1.00 63.12 176 ASP A CA 1
ATOM 1477 C C . ASP A 1 176 ? 5.879 -19.539 4.409 1.00 63.12 176 ASP A C 1
ATOM 1479 O O . ASP A 1 176 ? 5.687 -18.877 5.431 1.00 63.12 176 ASP A O 1
ATOM 1483 N N . MET A 1 177 ? 4.949 -19.634 3.448 1.00 59.41 177 MET A N 1
ATOM 1484 C CA . MET A 1 177 ? 3.606 -19.055 3.572 1.00 59.41 177 MET A CA 1
ATOM 1485 C C . MET A 1 177 ? 2.762 -19.706 4.678 1.00 59.41 177 MET A C 1
ATOM 1487 O O . MET A 1 177 ? 1.928 -19.018 5.260 1.00 59.41 177 MET A O 1
ATOM 1491 N N . TYR A 1 178 ? 2.957 -20.999 4.973 1.00 53.91 178 TYR A N 1
ATOM 1492 C CA . TYR A 1 178 ? 2.159 -21.728 5.974 1.00 53.91 178 TYR A CA 1
ATOM 1493 C C . TYR A 1 178 ? 2.774 -21.731 7.382 1.00 53.91 178 TYR A C 1
ATOM 1495 O O . TYR A 1 178 ? 2.078 -22.051 8.341 1.00 53.91 178 TYR A O 1
ATOM 1503 N N . GLN A 1 179 ? 4.053 -21.369 7.536 1.00 53.28 179 GLN A N 1
ATOM 1504 C CA . GLN A 1 179 ? 4.745 -21.359 8.837 1.00 53.28 179 GLN A CA 1
ATOM 1505 C C . GLN A 1 179 ? 4.627 -20.028 9.603 1.00 53.28 179 GLN A C 1
ATOM 1507 O O . GLN A 1 179 ? 5.187 -19.876 10.689 1.00 53.28 179 GLN A O 1
ATOM 1512 N N . THR A 1 180 ? 3.887 -19.049 9.085 1.00 51.53 180 THR A N 1
ATOM 1513 C CA . THR A 1 180 ? 3.621 -17.761 9.746 1.00 51.53 180 THR A CA 1
ATOM 1514 C C . THR A 1 180 ? 2.494 -17.870 10.779 1.00 51.53 180 THR A C 1
ATOM 1516 O O . THR A 1 180 ? 1.482 -17.178 10.709 1.00 51.53 180 THR A O 1
ATOM 1519 N N . THR A 1 181 ? 2.676 -18.717 11.791 1.00 46.41 181 THR A N 1
ATOM 1520 C CA . THR A 1 181 ? 1.877 -18.669 13.025 1.00 46.41 181 THR A CA 1
ATOM 1521 C C . THR A 1 181 ? 2.723 -18.149 14.179 1.00 46.41 181 THR A C 1
ATOM 1523 O O . THR A 1 181 ? 3.825 -18.630 14.417 1.00 46.41 181 THR A O 1
ATOM 1526 N N . SER A 1 182 ? 2.147 -17.184 14.904 1.00 47.75 182 SER A N 1
ATOM 1527 C CA . SER A 1 182 ? 2.702 -16.443 16.045 1.00 47.75 182 SER A CA 1
ATOM 1528 C C . SER A 1 182 ? 3.722 -15.349 15.674 1.00 47.75 182 SER A C 1
ATOM 1530 O O . SER A 1 182 ? 4.932 -15.563 15.645 1.00 47.75 182 SER A O 1
ATOM 1532 N N . GLU A 1 183 ? 3.228 -14.125 15.464 1.00 46.00 183 GLU A N 1
ATOM 1533 C CA . GLU A 1 183 ? 4.028 -12.916 15.680 1.00 46.00 183 GLU A CA 1
ATOM 1534 C C . GLU A 1 183 ? 3.475 -12.168 16.893 1.00 46.00 183 GLU A C 1
ATOM 1536 O O . GLU A 1 183 ? 2.481 -11.447 16.829 1.00 46.00 183 GLU A O 1
ATOM 1541 N N . ASN A 1 184 ? 4.155 -12.388 18.020 1.00 42.53 184 ASN A N 1
ATOM 1542 C CA . ASN A 1 184 ? 4.161 -11.491 19.164 1.00 42.53 184 ASN A CA 1
ATOM 1543 C C . ASN A 1 184 ? 4.522 -10.065 18.721 1.00 42.53 184 ASN A C 1
ATOM 1545 O O . ASN A 1 184 ? 5.320 -9.871 17.805 1.00 42.53 184 ASN A O 1
ATOM 1549 N N . SER A 1 185 ? 3.954 -9.090 19.430 1.00 43.59 185 SER A N 1
ATOM 1550 C CA . SER A 1 185 ? 4.192 -7.641 19.380 1.00 43.59 185 SER A CA 1
ATOM 1551 C C . SER A 1 185 ? 5.573 -7.208 18.851 1.00 43.59 185 SER A C 1
ATOM 1553 O O . SER A 1 185 ? 6.495 -6.942 19.629 1.00 43.59 185 SER A O 1
ATOM 1555 N N . ARG A 1 186 ? 5.740 -7.080 17.531 1.00 54.44 186 ARG A N 1
ATOM 1556 C CA . ARG A 1 186 ? 6.931 -6.426 16.977 1.00 54.44 186 ARG A CA 1
ATOM 1557 C C . ARG A 1 186 ? 6.845 -4.921 17.226 1.00 54.44 186 ARG A C 1
ATOM 1559 O O . ARG A 1 186 ? 5.792 -4.295 17.056 1.00 54.44 186 ARG A O 1
ATOM 1566 N N . LYS A 1 187 ? 7.960 -4.345 17.684 1.00 59.56 187 LYS A N 1
ATOM 1567 C CA . LYS A 1 187 ? 8.060 -2.909 17.966 1.00 59.56 187 LYS A CA 1
ATOM 1568 C C . LYS A 1 187 ? 8.055 -2.074 16.683 1.00 59.56 187 LYS A C 1
ATOM 1570 O O . LYS A 1 187 ? 7.426 -1.025 16.717 1.00 59.56 187 LYS A O 1
ATOM 1575 N N . ASP A 1 188 ? 8.538 -2.603 15.559 1.00 76.31 188 ASP A N 1
ATOM 1576 C CA . ASP A 1 188 ? 8.732 -1.849 14.310 1.00 76.31 188 ASP A CA 1
ATOM 1577 C C . ASP A 1 188 ? 8.115 -2.542 13.082 1.00 76.31 188 ASP A C 1
ATOM 1579 O O . ASP A 1 188 ? 7.819 -3.740 13.126 1.00 76.31 188 ASP A O 1
ATOM 1583 N N . PHE A 1 189 ? 7.921 -1.782 11.994 1.00 83.69 189 PHE A N 1
ATOM 1584 C CA . PHE A 1 189 ? 7.536 -2.321 10.682 1.00 83.69 189 PHE A CA 1
ATOM 1585 C C . PHE A 1 189 ? 8.678 -3.187 10.136 1.00 83.69 189 PHE A C 1
ATOM 1587 O O . PHE A 1 189 ? 9.803 -2.710 9.986 1.00 83.69 189 PHE A O 1
ATOM 1594 N N . ALA A 1 190 ? 8.405 -4.462 9.861 1.00 85.50 190 ALA A N 1
ATOM 1595 C CA . ALA A 1 190 ? 9.451 -5.449 9.583 1.00 85.50 190 ALA A CA 1
ATOM 1596 C C . ALA A 1 190 ? 9.011 -6.426 8.480 1.00 85.50 190 ALA A C 1
ATOM 1598 O O . ALA A 1 190 ? 8.575 -7.547 8.782 1.00 85.50 190 ALA A O 1
ATOM 1599 N N . PRO A 1 191 ? 9.106 -6.023 7.197 1.00 85.12 191 PRO A N 1
ATOM 1600 C CA . PRO A 1 191 ? 8.607 -6.825 6.093 1.00 85.12 191 PRO A CA 1
ATOM 1601 C C . PRO A 1 191 ? 9.410 -8.118 5.963 1.00 85.12 191 PRO A C 1
ATOM 1603 O O . PRO A 1 191 ? 10.637 -8.109 5.920 1.00 85.12 191 PRO A O 1
ATOM 1606 N N . ARG A 1 192 ? 8.705 -9.249 5.878 1.00 85.19 192 ARG A N 1
ATOM 1607 C CA . ARG A 1 192 ? 9.328 -10.580 5.718 1.00 85.19 192 ARG A CA 1
ATOM 1608 C C . ARG A 1 192 ? 9.442 -11.018 4.269 1.00 85.19 192 ARG A C 1
ATOM 1610 O O . ARG A 1 192 ? 10.258 -11.874 3.943 1.00 85.19 192 ARG A O 1
ATOM 1617 N N . PHE A 1 193 ? 8.611 -10.438 3.414 1.00 87.69 193 PHE A N 1
ATOM 1618 C CA . PHE A 1 193 ? 8.542 -10.771 2.005 1.00 87.69 193 PHE A CA 1
ATOM 1619 C C . PHE A 1 193 ? 8.729 -9.517 1.166 1.00 87.69 193 PHE A C 1
ATOM 1621 O O . PHE A 1 193 ? 8.223 -8.441 1.503 1.00 87.69 193 PHE A O 1
ATOM 1628 N N . ARG A 1 194 ? 9.441 -9.699 0.052 1.00 90.94 194 ARG A N 1
ATOM 1629 C CA . ARG A 1 194 ? 9.672 -8.680 -0.960 1.00 90.94 194 ARG A CA 1
ATOM 1630 C C . ARG A 1 194 ? 9.225 -9.192 -2.321 1.00 90.94 194 ARG A C 1
ATOM 1632 O O . ARG A 1 194 ? 9.721 -10.221 -2.778 1.00 90.94 194 ARG A O 1
ATOM 1639 N N . PHE A 1 195 ? 8.344 -8.449 -2.977 1.00 90.44 195 PHE A N 1
ATOM 1640 C CA . PHE A 1 195 ? 7.945 -8.694 -4.361 1.00 90.44 195 PHE A CA 1
ATOM 1641 C C . PHE A 1 195 ? 8.618 -7.679 -5.281 1.00 90.44 195 PHE A C 1
ATOM 1643 O O . PHE A 1 195 ? 8.780 -6.518 -4.912 1.00 90.44 195 PHE A O 1
ATOM 1650 N N . ILE A 1 196 ? 9.022 -8.122 -6.468 1.00 90.31 196 ILE A N 1
ATOM 1651 C CA . ILE A 1 196 ? 9.617 -7.269 -7.498 1.00 90.31 196 ILE A CA 1
ATOM 1652 C C . ILE A 1 196 ? 8.825 -7.506 -8.779 1.00 90.31 196 ILE A C 1
ATOM 1654 O O . ILE A 1 196 ? 8.822 -8.619 -9.305 1.00 90.31 196 ILE A O 1
ATOM 1658 N N . PHE A 1 197 ? 8.155 -6.467 -9.264 1.00 89.12 197 PHE A N 1
ATOM 1659 C CA . PHE A 1 197 ? 7.401 -6.483 -10.508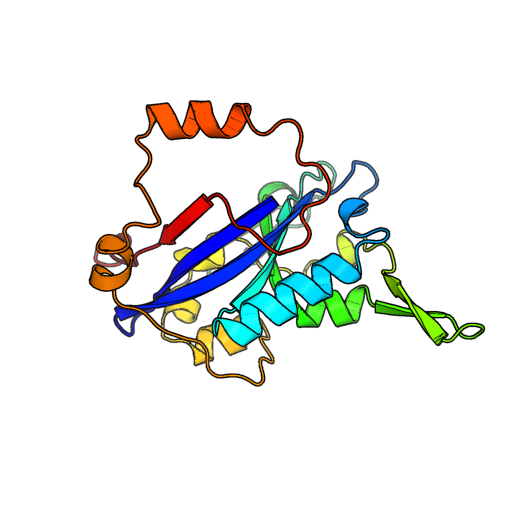 1.00 89.12 197 PHE A CA 1
ATOM 1660 C C . PHE A 1 197 ? 8.160 -5.690 -11.567 1.00 89.12 197 PHE A C 1
ATOM 1662 O O . PHE A 1 197 ? 8.379 -4.492 -11.413 1.00 89.12 197 PHE A O 1
ATOM 1669 N N . SER A 1 198 ? 8.585 -6.374 -12.627 1.00 84.56 198 SER A N 1
ATOM 1670 C CA . SER A 1 198 ? 9.217 -5.772 -13.802 1.00 84.56 198 SER A CA 1
ATOM 1671 C C . SER A 1 198 ? 8.196 -5.558 -14.918 1.00 84.56 198 SER A C 1
ATOM 1673 O O . SER A 1 198 ? 7.266 -6.346 -15.052 1.00 84.56 198 SER A O 1
ATOM 1675 N N . ASN A 1 199 ? 8.415 -4.571 -15.788 1.00 75.75 199 ASN A N 1
ATOM 1676 C CA . ASN A 1 199 ? 7.588 -4.334 -16.984 1.00 75.75 199 ASN A CA 1
ATOM 1677 C C . ASN A 1 199 ? 8.046 -5.155 -18.197 1.00 75.75 199 ASN A C 1
ATOM 1679 O O . ASN A 1 199 ? 7.591 -4.942 -19.318 1.00 75.75 199 ASN A O 1
ATOM 1683 N N . SER A 1 200 ? 8.945 -6.123 -17.999 1.00 65.88 200 SER A N 1
ATOM 1684 C CA . SER A 1 200 ? 9.490 -6.977 -19.063 1.00 65.88 200 SER A CA 1
ATOM 1685 C C . SER A 1 200 ? 8.424 -7.745 -19.857 1.00 65.88 200 SER A C 1
ATOM 1687 O O . SER A 1 200 ? 8.692 -8.173 -20.973 1.00 65.88 200 SER A O 1
ATOM 1689 N N . TRP A 1 201 ? 7.222 -7.907 -19.303 1.00 56.06 201 TRP A N 1
ATOM 1690 C CA . TRP A 1 201 ? 6.091 -8.612 -19.916 1.00 56.06 201 TRP A CA 1
ATOM 1691 C C . TRP A 1 201 ? 5.294 -7.751 -20.908 1.00 56.06 201 TRP A C 1
ATOM 1693 O O . TRP A 1 201 ? 4.593 -8.316 -21.738 1.00 56.06 201 TRP A O 1
ATOM 1703 N N . LEU A 1 202 ? 5.417 -6.417 -20.841 1.00 54.25 202 LEU A N 1
ATOM 1704 C CA . LEU A 1 202 ? 4.727 -5.465 -21.728 1.00 54.25 202 LEU A CA 1
ATOM 1705 C C . LEU A 1 202 ? 5.464 -5.240 -23.059 1.00 54.25 202 LEU A C 1
ATOM 1707 O O . LEU A 1 202 ? 4.949 -4.574 -23.944 1.00 54.25 202 LEU A O 1
ATOM 1711 N N . LYS A 1 203 ? 6.674 -5.791 -23.226 1.00 50.94 203 LYS A N 1
ATOM 1712 C CA . LYS A 1 203 ? 7.467 -5.681 -24.465 1.00 50.94 203 LYS A CA 1
ATOM 1713 C C . LYS A 1 203 ? 7.098 -6.739 -25.523 1.00 50.94 203 LYS A C 1
ATOM 1715 O O . LYS A 1 203 ? 7.989 -7.204 -26.232 1.00 50.94 203 LYS A O 1
ATOM 1720 N N . LYS A 1 204 ? 5.837 -7.170 -25.587 1.00 42.72 204 LYS A N 1
ATOM 1721 C CA . LYS A 1 204 ? 5.353 -8.130 -26.592 1.00 42.72 204 LYS A CA 1
ATOM 1722 C C . LYS A 1 204 ? 4.439 -7.463 -27.599 1.00 42.72 204 LYS A C 1
ATOM 1724 O O . LYS A 1 204 ? 3.551 -6.716 -27.146 1.00 42.72 204 LYS A O 1
#

pLDDT: mean 81.6, std 13.24, range [42.53, 96.62]